Protein AF-A0A960NI40-F1 (afdb_monomer)

Nearest PDB structures (foldseek):
  6qu3-assembly1_A  TM=9.256E-01  e=3.543E-27  Trypanosoma brucei brucei
  2hig-assembly1_A-2  TM=9.412E-01  e=2.407E-26  Trypanosoma brucei
  3f5m-assembly1_A  TM=9.603E-01  e=1.853E-24  Trypanosoma brucei
  3f5m-assembly1_B  TM=9.602E-01  e=3.741E-24  Trypanosoma brucei
  3f5m-assembly1_D  TM=9.602E-01  e=1.108E-23  Trypanosoma brucei

Solvent-accessible surface area (backbone atoms only — not comparable to full-atom values): 12740 Å² total; per-residue (Å²): 129,97,76,61,48,65,43,77,68,85,40,58,37,48,31,52,33,83,35,78,60,35,54,45,26,67,34,36,27,59,54,42,46,60,60,50,53,52,25,41,56,58,6,65,74,34,76,38,7,29,8,38,35,37,36,61,10,72,75,17,23,50,36,38,49,52,28,42,69,74,33,89,68,37,38,38,79,42,24,42,75,54,74,68,39,72,67,46,52,49,53,53,51,56,54,40,46,74,78,39,49,43,45,20,36,39,32,9,48,27,18,66,60,90,78,39,71,83,57,61,66,46,101,85,73,46,75,38,74,37,64,42,59,63,51,48,55,56,48,53,51,52,56,34,47,77,72,71,43,75,64,44,77,48,78,44,75,52,58,65,62,36,74,67,50,77,66,38,72,70,31,44,54,48,46,51,53,49,50,52,53,39,51,52,40,36,76,72,66,40,57,61,26,25,51,34,34,43,93,95,35,85,43,82,40,46,45,75,64,40,66,70,52,68,40,63,69,52,84,86,33,73,69,42,48,51,38,38,68,64,32,66,46,76,86,32,112

Foldseek 3Di:
DPDAAEDQDDDLQQWWPPFPGHFLVVLLLVLLQVLQVVLLVQFQVDFLEEREEEGAAQPACNSQLSNLLVDLQAQEEFHLVAAFDPVLVLVQSVVCSVVDRGHYYYYYQNGPQVVADWDQADPVGHGDGHRVQVVCQVSSCVVCVVVVHHYHYDGDYCHCVSVVDDGDPVSVVVVVVQVVVRVVCVVVVHHQWYWHAHPNDTDTGHPCRRPVGIHYDDCPDPSVVSSCVSNVRDRRD

pLDDT: mean 95.27, std 5.31, range [59.19, 98.75]

Radius of gyration: 19.75 Å; Cα contacts (8 Å, |Δi|>4): 484; chains: 1; bounding box: 47×36×58 Å

Sequence (237 aa):
IELSVVGIPKTIDNDLHYTDRTFGFTTAVAMSKDPIECAHNEAKGVFNGVGLVKLMGRHSGFVAAYAALASSDVNLVLVPEVPFTLDKLMDFLEDRFRRKTHAVIVVAEGAGQDLVPVEGWDKSGNKRLGDIGVFLRDTIKVRLQERGTQTSIKYIDPSYIIRSAPANAVDSTFCFMLAQNAVHAAMAGRTGMVISLLNSRYVHVPIAKATEARKLIDPHSALWESVLDNTGQPELT

Mean predicted aligned error: 3.79 Å

Structure (mmCIF, N/CA/C/O backbone):
data_AF-A0A960NI40-F1
#
_entry.id   AF-A0A960NI40-F1
#
loop_
_atom_site.group_PDB
_atom_site.id
_atom_site.type_symbol
_atom_site.label_atom_id
_atom_site.label_alt_id
_atom_site.label_comp_id
_atom_site.label_asym_id
_atom_site.label_entity_id
_atom_site.label_seq_id
_atom_site.pdbx_PDB_ins_code
_atom_site.Cartn_x
_atom_site.Cartn_y
_atom_site.Cartn_z
_atom_site.occupancy
_atom_site.B_iso_or_equiv
_atom_site.auth_seq_id
_atom_site.auth_comp_id
_atom_site.auth_asym_id
_atom_site.auth_atom_id
_atom_site.pdbx_PDB_model_num
ATOM 1 N N . ILE A 1 1 ? 24.154 3.366 -32.037 1.00 59.19 1 ILE A N 1
ATOM 2 C CA . ILE A 1 1 ? 23.752 4.095 -30.811 1.00 59.19 1 ILE A CA 1
ATOM 3 C C . ILE A 1 1 ? 24.979 4.121 -29.917 1.00 59.19 1 ILE A C 1
ATOM 5 O O . ILE A 1 1 ? 25.456 3.046 -29.585 1.00 59.19 1 ILE A O 1
ATOM 9 N N . GLU A 1 2 ? 25.522 5.298 -29.606 1.00 85.81 2 GLU A N 1
ATOM 10 C CA . GLU A 1 2 ? 26.730 5.427 -28.764 1.00 85.81 2 GLU A CA 1
ATOM 11 C C . GLU A 1 2 ? 26.406 5.581 -27.265 1.00 85.81 2 GLU A C 1
ATOM 13 O O . GLU A 1 2 ? 27.282 5.415 -26.427 1.00 85.81 2 GLU A O 1
ATOM 18 N N . LEU A 1 3 ? 25.136 5.832 -26.914 1.00 93.12 3 LEU A N 1
ATOM 19 C CA . LEU A 1 3 ? 24.650 5.924 -25.536 1.00 93.12 3 LEU A CA 1
ATOM 20 C C . LEU A 1 3 ? 23.298 5.212 -25.392 1.00 93.12 3 LEU A C 1
ATOM 22 O O . LEU A 1 3 ? 22.326 5.568 -26.060 1.00 93.12 3 LEU A O 1
ATOM 26 N N . SER A 1 4 ? 23.229 4.222 -24.502 1.00 95.56 4 SER A N 1
ATOM 27 C CA . SER A 1 4 ? 21.988 3.546 -24.109 1.00 95.56 4 SER A CA 1
ATOM 28 C C . SER A 1 4 ? 21.515 4.053 -22.747 1.00 95.56 4 SER A C 1
ATOM 30 O O . SER A 1 4 ? 22.304 4.165 -21.810 1.00 95.56 4 SER A O 1
ATOM 32 N N . VAL A 1 5 ? 20.217 4.340 -22.637 1.00 97.38 5 VAL A N 1
ATOM 33 C CA . VAL A 1 5 ? 19.539 4.685 -21.385 1.00 97.38 5 VAL A CA 1
ATOM 34 C C . VAL A 1 5 ? 18.446 3.649 -21.135 1.00 97.38 5 VAL A C 1
ATOM 36 O O . VAL A 1 5 ? 17.418 3.643 -21.816 1.00 97.38 5 VAL A O 1
ATOM 39 N N . VAL A 1 6 ? 18.669 2.768 -20.158 1.00 98.19 6 VAL A N 1
ATOM 40 C CA . VAL A 1 6 ? 17.706 1.748 -19.712 1.00 98.19 6 VAL A CA 1
ATOM 41 C C . VAL A 1 6 ? 17.407 1.968 -18.233 1.00 98.19 6 VAL A C 1
ATOM 43 O O . VAL A 1 6 ? 18.319 2.029 -17.412 1.00 98.19 6 VAL A O 1
ATOM 46 N N . GLY A 1 7 ? 16.128 2.112 -17.893 1.00 97.44 7 GLY A N 1
ATOM 47 C CA . GLY A 1 7 ? 15.673 2.353 -16.527 1.00 97.44 7 GLY A CA 1
ATOM 48 C C . GLY A 1 7 ? 15.296 1.073 -15.781 1.00 97.44 7 GLY A C 1
ATOM 49 O O . GLY A 1 7 ? 14.727 0.140 -16.347 1.00 97.44 7 GLY A O 1
ATOM 50 N N . ILE A 1 8 ? 15.551 1.063 -14.475 1.00 97.62 8 ILE A N 1
ATOM 51 C CA . ILE A 1 8 ? 15.006 0.073 -13.541 1.00 97.62 8 ILE A CA 1
ATOM 52 C C . ILE A 1 8 ? 14.014 0.820 -12.638 1.00 97.62 8 ILE A C 1
ATOM 54 O O . ILE A 1 8 ? 14.429 1.709 -11.889 1.00 97.62 8 ILE A O 1
ATOM 58 N N . PRO A 1 9 ? 12.703 0.541 -12.731 1.00 94.81 9 PRO A N 1
ATOM 59 C CA . PRO A 1 9 ? 11.697 1.377 -12.093 1.00 94.81 9 PRO A CA 1
ATOM 60 C C . PRO A 1 9 ? 11.626 1.106 -10.587 1.00 94.81 9 PRO A C 1
ATOM 62 O O . PRO A 1 9 ? 11.327 -0.006 -10.154 1.00 94.81 9 PRO A O 1
ATOM 65 N N . LYS A 1 10 ? 11.869 2.144 -9.778 1.00 95.50 10 LYS A N 1
ATOM 66 C CA . LYS A 1 10 ? 11.845 2.067 -8.311 1.00 95.50 10 LYS A CA 1
ATOM 67 C C . LYS A 1 10 ? 10.582 2.702 -7.730 1.00 95.50 10 LYS A C 1
ATOM 69 O O . LYS A 1 10 ? 10.540 3.916 -7.515 1.00 95.50 10 LYS A O 1
ATOM 74 N N . THR A 1 11 ? 9.633 1.881 -7.306 1.00 94.81 11 THR A N 1
ATOM 75 C CA . THR A 1 11 ? 8.509 2.293 -6.451 1.00 94.81 11 THR A CA 1
ATOM 76 C C . THR A 1 11 ? 8.172 1.170 -5.475 1.00 94.81 11 THR A C 1
ATOM 78 O O . THR A 1 11 ? 8.117 0.010 -5.875 1.00 94.81 11 THR A O 1
ATOM 81 N N . ILE A 1 12 ? 8.010 1.510 -4.194 1.00 95.44 12 ILE A N 1
ATOM 82 C CA . ILE A 1 12 ? 7.639 0.548 -3.146 1.00 95.44 12 ILE A CA 1
ATOM 83 C C . ILE A 1 12 ? 6.128 0.289 -3.139 1.00 95.44 12 ILE A C 1
ATOM 85 O O . ILE A 1 12 ? 5.700 -0.782 -2.728 1.00 95.44 12 ILE A O 1
ATOM 89 N N . ASP A 1 13 ? 5.348 1.236 -3.668 1.00 96.25 13 ASP A N 1
ATOM 90 C CA . ASP A 1 13 ? 3.883 1.218 -3.674 1.00 96.25 13 ASP A CA 1
ATOM 91 C C . ASP A 1 13 ? 3.315 0.246 -4.719 1.00 96.25 13 ASP A C 1
ATOM 93 O O . ASP A 1 13 ? 2.115 0.018 -4.753 1.00 96.25 13 ASP A O 1
ATOM 97 N N . ASN A 1 14 ? 4.163 -0.335 -5.579 1.00 96.44 14 ASN A N 1
ATOM 98 C CA . ASN A 1 14 ? 3.750 -1.158 -6.718 1.00 96.44 14 ASN A CA 1
ATOM 99 C C . ASN A 1 14 ? 2.749 -0.441 -7.637 1.00 96.44 14 ASN A C 1
ATOM 101 O O . ASN A 1 14 ? 1.828 -1.059 -8.149 1.00 96.44 14 ASN A O 1
ATOM 105 N N . ASP A 1 15 ? 2.948 0.855 -7.876 1.00 95.31 15 ASP A N 1
ATOM 106 C CA . ASP A 1 15 ? 2.015 1.734 -8.595 1.00 95.31 15 ASP A CA 1
ATOM 107 C C . ASP A 1 15 ? 2.459 2.077 -10.030 1.00 95.31 15 ASP A C 1
ATOM 109 O O . ASP A 1 15 ? 1.877 2.939 -10.690 1.00 95.31 15 ASP A O 1
ATOM 113 N N . LEU A 1 16 ? 3.496 1.408 -10.542 1.00 95.00 16 LEU A N 1
ATOM 114 C CA . LEU A 1 16 ? 3.940 1.585 -11.924 1.00 95.00 16 LEU A CA 1
ATOM 115 C C . LEU A 1 16 ? 2.964 0.899 -12.891 1.00 95.00 16 LEU A C 1
ATOM 117 O O . LEU A 1 16 ? 2.518 -0.225 -12.657 1.00 95.00 16 LEU A O 1
ATOM 121 N N . HIS A 1 17 ? 2.661 1.557 -14.007 1.00 91.25 17 HIS A N 1
ATOM 122 C CA . HIS A 1 17 ? 1.861 0.962 -15.071 1.00 91.25 17 HIS A CA 1
ATOM 123 C C . HIS A 1 17 ? 2.658 -0.090 -15.865 1.00 91.25 17 HIS A C 1
ATOM 125 O O . HIS A 1 17 ? 3.889 -0.072 -15.888 1.00 91.25 17 HIS A O 1
ATOM 131 N N . TYR A 1 18 ? 1.955 -1.006 -16.538 1.00 93.62 18 TYR A N 1
ATOM 132 C CA . TYR A 1 18 ? 2.544 -2.105 -17.322 1.00 93.62 18 TYR A CA 1
ATOM 133 C C . TYR A 1 18 ? 3.459 -3.063 -16.538 1.00 93.62 18 TYR A C 1
ATOM 135 O O . TYR A 1 18 ? 4.263 -3.751 -17.157 1.00 93.62 18 TYR A O 1
ATOM 143 N N . THR A 1 19 ? 3.321 -3.141 -15.210 1.00 94.31 19 THR A N 1
ATOM 144 C CA . THR A 1 19 ? 4.057 -4.089 -14.362 1.00 94.31 19 THR A CA 1
ATOM 145 C C . THR A 1 19 ? 3.117 -4.776 -13.375 1.00 94.31 19 THR A C 1
ATOM 147 O O . THR A 1 19 ? 2.297 -4.126 -12.722 1.00 94.31 19 THR A O 1
ATOM 150 N N . ASP A 1 20 ? 3.284 -6.079 -13.191 1.00 93.69 20 ASP A N 1
ATOM 151 C CA . ASP A 1 20 ? 2.597 -6.850 -12.151 1.00 93.69 20 ASP A CA 1
ATOM 152 C C . ASP A 1 20 ? 3.162 -6.479 -10.774 1.00 93.69 20 ASP A C 1
ATOM 154 O O . ASP A 1 20 ? 2.431 -6.295 -9.796 1.00 93.69 20 ASP A O 1
ATOM 158 N N . ARG A 1 21 ? 4.491 -6.319 -10.717 1.00 95.12 21 ARG A N 1
ATOM 159 C CA . ARG A 1 21 ? 5.251 -6.105 -9.485 1.00 95.12 21 ARG A CA 1
ATOM 160 C C . ARG A 1 21 ? 6.448 -5.182 -9.695 1.00 95.12 21 ARG A C 1
ATOM 162 O O . ARG A 1 21 ? 7.105 -5.246 -10.736 1.00 95.12 21 ARG A O 1
ATOM 169 N N . THR A 1 22 ? 6.768 -4.380 -8.685 1.00 96.69 22 THR A N 1
ATOM 170 C CA . THR A 1 22 ? 8.015 -3.607 -8.576 1.00 96.69 22 THR A CA 1
ATOM 171 C C . THR A 1 22 ? 8.868 -4.111 -7.420 1.00 96.69 22 THR A C 1
ATOM 173 O O . THR A 1 22 ? 8.370 -4.748 -6.491 1.00 96.69 22 THR A O 1
ATOM 176 N N . PHE A 1 23 ? 10.181 -3.889 -7.501 1.00 96.56 23 PHE A N 1
ATOM 177 C CA . PHE A 1 23 ? 11.094 -4.413 -6.492 1.00 96.56 23 PHE A CA 1
ATOM 178 C C . PHE A 1 23 ? 10.942 -3.674 -5.161 1.00 96.56 23 PHE A C 1
ATOM 180 O O . PHE A 1 23 ? 10.717 -2.463 -5.123 1.00 96.56 23 PHE A O 1
ATOM 187 N N . GLY A 1 24 ? 11.077 -4.422 -4.069 1.00 97.19 24 GLY A N 1
ATOM 188 C CA . GLY A 1 24 ? 10.916 -3.931 -2.702 1.00 97.19 24 GLY A CA 1
ATOM 189 C C . GLY A 1 24 ? 9.473 -3.982 -2.197 1.00 97.19 24 GLY A C 1
ATOM 190 O O . GLY A 1 24 ? 9.266 -3.902 -0.990 1.00 97.19 24 GLY A O 1
ATOM 191 N N . PHE A 1 25 ? 8.480 -4.166 -3.075 1.00 97.81 25 PHE A N 1
ATOM 192 C CA . PHE A 1 25 ? 7.072 -4.268 -2.683 1.00 97.81 25 PHE A CA 1
ATOM 193 C C . PHE A 1 25 ? 6.810 -5.463 -1.755 1.00 97.81 25 PHE A C 1
ATOM 195 O O . PHE A 1 25 ? 6.152 -5.320 -0.729 1.00 97.81 25 PHE A O 1
ATOM 202 N N . THR A 1 26 ? 7.347 -6.648 -2.071 1.00 97.19 26 THR A N 1
ATOM 203 C CA . THR A 1 26 ? 7.077 -7.847 -1.250 1.00 97.19 26 THR A CA 1
ATOM 204 C C . THR A 1 26 ? 7.768 -7.775 0.103 1.00 97.19 26 THR A C 1
ATOM 206 O O . THR A 1 26 ? 7.222 -8.225 1.106 1.00 97.19 26 THR A O 1
ATOM 209 N N . THR A 1 27 ? 8.953 -7.168 0.140 1.00 98.25 27 THR A N 1
ATOM 210 C CA . THR A 1 27 ? 9.671 -6.844 1.368 1.00 98.25 27 THR A CA 1
ATOM 211 C C . THR A 1 27 ? 8.858 -5.841 2.171 1.00 98.25 27 THR A C 1
ATOM 213 O O . THR A 1 27 ? 8.693 -6.039 3.366 1.00 98.25 27 THR A O 1
ATOM 216 N N . ALA A 1 28 ? 8.262 -4.831 1.533 1.00 98.12 28 ALA A N 1
ATOM 217 C CA . ALA A 1 28 ? 7.432 -3.854 2.226 1.00 98.12 28 ALA A CA 1
ATOM 218 C C . ALA A 1 28 ? 6.212 -4.484 2.907 1.00 98.12 28 ALA A C 1
ATOM 220 O O . ALA A 1 28 ? 5.952 -4.216 4.079 1.00 98.12 28 ALA A O 1
ATOM 221 N N . VAL A 1 29 ? 5.507 -5.367 2.194 1.00 97.88 29 VAL A N 1
ATOM 222 C CA . VAL A 1 29 ? 4.382 -6.137 2.744 1.00 97.88 29 VAL A CA 1
ATOM 223 C C . VAL A 1 29 ? 4.849 -7.019 3.905 1.00 97.88 29 VAL A C 1
ATOM 225 O O . VAL A 1 29 ? 4.245 -6.986 4.973 1.00 97.88 29 VAL A O 1
ATOM 228 N N . ALA A 1 30 ? 5.959 -7.748 3.744 1.00 97.56 30 ALA A N 1
ATOM 229 C CA . ALA A 1 30 ? 6.503 -8.601 4.802 1.00 97.56 30 ALA A CA 1
ATOM 230 C C . ALA A 1 30 ? 6.893 -7.801 6.058 1.00 97.56 30 ALA A C 1
ATOM 232 O O . ALA A 1 30 ? 6.520 -8.173 7.166 1.00 97.56 30 ALA A O 1
ATOM 233 N N . MET A 1 31 ? 7.573 -6.667 5.882 1.00 97.81 31 MET A N 1
ATOM 234 C CA . MET A 1 31 ? 7.991 -5.784 6.976 1.00 97.81 31 MET A CA 1
ATOM 235 C C . MET A 1 31 ? 6.827 -5.030 7.632 1.00 97.81 31 MET A C 1
ATOM 237 O O . MET A 1 31 ? 7.009 -4.441 8.694 1.00 97.81 31 MET A O 1
ATOM 241 N N . SER A 1 32 ? 5.637 -5.036 7.024 1.00 97.88 32 SER A N 1
ATOM 242 C CA . SER A 1 32 ? 4.428 -4.449 7.615 1.00 97.88 32 SER A CA 1
ATOM 243 C C . SER A 1 32 ? 3.769 -5.369 8.645 1.00 97.88 32 SER A C 1
ATOM 245 O O . SER A 1 32 ? 2.981 -4.890 9.457 1.00 97.88 32 SER A O 1
ATOM 247 N N . LYS A 1 33 ? 4.107 -6.667 8.651 1.00 96.81 33 LYS A N 1
ATOM 248 C CA . LYS A 1 33 ? 3.511 -7.655 9.556 1.00 96.81 33 LYS A CA 1
ATOM 249 C C . LYS A 1 33 ? 3.787 -7.334 11.026 1.00 96.81 33 LYS A C 1
ATOM 251 O O . LYS A 1 33 ? 2.841 -7.191 11.794 1.00 96.81 33 LYS A O 1
ATOM 256 N N . ASP A 1 34 ? 5.053 -7.170 11.403 1.00 97.06 34 ASP A N 1
ATOM 257 C CA . ASP A 1 34 ? 5.426 -6.969 12.809 1.00 97.06 34 ASP A CA 1
ATOM 258 C C . ASP A 1 34 ? 4.842 -5.668 13.397 1.00 97.06 34 ASP A C 1
ATOM 260 O O . ASP A 1 34 ? 4.320 -5.711 14.510 1.00 97.06 34 ASP A O 1
ATOM 264 N N . PRO A 1 35 ? 4.832 -4.517 12.686 1.00 98.25 35 PRO A N 1
ATOM 265 C CA . PRO A 1 35 ? 4.118 -3.322 13.141 1.00 98.25 35 PRO A CA 1
ATOM 266 C C . PRO A 1 35 ? 2.616 -3.540 13.360 1.00 98.25 35 PRO A C 1
ATOM 268 O O . PRO A 1 35 ? 2.071 -3.028 14.337 1.00 98.25 35 PRO A O 1
ATOM 271 N N . ILE A 1 36 ? 1.949 -4.295 12.479 1.00 98.56 36 ILE A N 1
ATOM 272 C CA . ILE A 1 36 ? 0.520 -4.620 12.617 1.00 98.56 36 ILE A CA 1
ATOM 273 C C . ILE A 1 36 ? 0.286 -5.510 13.839 1.00 98.56 36 ILE A C 1
ATOM 275 O O . ILE A 1 36 ? -0.602 -5.222 14.639 1.00 98.56 36 ILE A O 1
ATOM 279 N N . GLU A 1 37 ? 1.107 -6.540 14.032 1.00 98.12 37 GLU A N 1
ATOM 280 C CA . GLU A 1 37 ? 1.015 -7.435 15.189 1.00 98.12 37 GLU A CA 1
ATOM 281 C C . GLU A 1 37 ? 1.297 -6.690 16.507 1.00 98.12 37 GLU A C 1
ATOM 283 O O . GLU A 1 37 ? 0.558 -6.836 17.485 1.00 98.12 37 GLU A O 1
ATOM 288 N N . CYS A 1 38 ? 2.304 -5.810 16.528 1.00 97.88 38 CYS A N 1
ATOM 289 C CA . CYS A 1 38 ? 2.561 -4.917 17.660 1.00 97.88 38 CYS A CA 1
ATOM 290 C C . CYS A 1 38 ? 1.340 -4.038 17.964 1.00 97.88 38 CYS A C 1
ATOM 292 O O . CYS A 1 38 ? 0.916 -3.949 19.117 1.00 97.88 38 CYS A O 1
ATOM 294 N N . ALA A 1 39 ? 0.747 -3.420 16.937 1.00 98.31 39 ALA A N 1
ATOM 295 C CA . ALA A 1 39 ? -0.443 -2.588 17.088 1.00 98.31 39 ALA A CA 1
ATOM 296 C C . ALA A 1 39 ? -1.647 -3.388 17.602 1.00 98.31 39 ALA A C 1
ATOM 298 O O . ALA A 1 39 ? -2.385 -2.890 18.450 1.00 98.31 39 ALA A O 1
ATOM 299 N N . HIS A 1 40 ? -1.827 -4.625 17.133 1.00 98.25 40 HIS A N 1
ATOM 300 C CA . HIS A 1 40 ? -2.863 -5.531 17.617 1.00 98.25 40 HIS A CA 1
ATOM 301 C C . HIS A 1 40 ? -2.702 -5.833 19.109 1.00 98.25 40 HIS A C 1
ATOM 303 O O . HIS A 1 40 ? -3.650 -5.667 19.880 1.00 98.25 40 HIS A O 1
ATOM 309 N N . ASN A 1 41 ? -1.499 -6.230 19.528 1.00 97.81 41 ASN A N 1
ATOM 310 C CA . ASN A 1 41 ? -1.208 -6.574 20.919 1.00 97.81 41 ASN A CA 1
ATOM 311 C C . ASN A 1 41 ? -1.412 -5.377 21.858 1.00 97.81 41 ASN A C 1
ATOM 313 O O . ASN A 1 41 ? -2.048 -5.511 22.905 1.00 97.81 41 ASN A O 1
ATOM 317 N N . GLU A 1 42 ? -0.949 -4.197 21.449 1.00 98.06 42 GLU A N 1
ATOM 318 C CA . GLU A 1 42 ? -1.166 -2.945 22.173 1.00 98.06 42 GLU A CA 1
ATOM 319 C C . GLU A 1 42 ? -2.654 -2.572 22.272 1.00 98.06 42 GLU A C 1
ATOM 321 O O . GLU A 1 42 ? -3.140 -2.216 23.348 1.00 98.06 42 GLU A O 1
ATOM 326 N N . ALA A 1 43 ? -3.401 -2.685 21.170 1.00 97.94 43 ALA A N 1
ATOM 327 C CA . ALA A 1 43 ? -4.831 -2.388 21.142 1.00 97.94 43 ALA A CA 1
ATOM 328 C C . ALA A 1 43 ? -5.620 -3.341 22.048 1.00 97.94 43 ALA A C 1
ATOM 330 O O . ALA A 1 43 ? -6.504 -2.918 22.787 1.00 97.94 43 ALA A O 1
ATOM 331 N N . LYS A 1 44 ? -5.276 -4.631 22.028 1.00 97.12 44 LYS A N 1
ATOM 332 C CA . LYS A 1 44 ? -5.916 -5.670 22.841 1.00 97.12 44 LYS A CA 1
ATOM 333 C C . LYS A 1 44 ? -5.641 -5.510 24.339 1.00 97.12 44 LYS A C 1
ATOM 335 O O . LYS A 1 44 ? -6.464 -5.937 25.149 1.00 97.12 44 LYS A O 1
ATOM 340 N N . GLY A 1 45 ? -4.513 -4.903 24.709 1.00 95.94 45 GLY A N 1
ATOM 341 C CA . GLY A 1 45 ? -4.115 -4.675 26.100 1.00 95.94 45 GLY A CA 1
ATOM 342 C C . GLY A 1 45 ? -4.925 -3.603 26.839 1.00 95.94 45 GLY A C 1
ATOM 343 O O . GLY A 1 45 ? -4.794 -3.485 28.057 1.00 95.94 45 GLY A O 1
ATOM 344 N N . VAL A 1 46 ? -5.763 -2.825 26.142 1.00 95.19 46 VAL A N 1
ATOM 345 C CA . VAL A 1 46 ? -6.545 -1.723 26.725 1.00 95.19 46 VAL A CA 1
ATOM 346 C C . VAL A 1 46 ? -8.003 -1.800 26.263 1.00 95.19 46 VAL A C 1
ATOM 348 O O . VAL A 1 46 ? -8.288 -2.126 25.115 1.00 95.19 46 VAL A O 1
ATOM 351 N N . PHE A 1 47 ? -8.952 -1.490 27.152 1.00 95.56 47 PHE A N 1
ATOM 352 C CA . PHE A 1 47 ? -10.370 -1.425 26.788 1.00 95.56 47 PHE A CA 1
ATOM 353 C C . PHE A 1 47 ? -10.617 -0.315 25.755 1.00 95.56 47 PHE A C 1
ATOM 355 O O . PHE A 1 47 ? -10.145 0.810 25.929 1.00 95.56 47 PHE A O 1
ATOM 362 N N . ASN A 1 48 ? -11.345 -0.642 24.683 1.00 97.06 48 ASN A N 1
ATOM 363 C CA . ASN A 1 48 ? -11.545 0.208 23.505 1.00 97.06 48 ASN A CA 1
ATOM 364 C C . ASN A 1 48 ? -10.222 0.721 22.908 1.00 97.06 48 ASN A C 1
ATOM 366 O O . ASN A 1 48 ? -10.111 1.880 22.489 1.00 97.06 48 ASN A O 1
ATOM 370 N N . GLY A 1 49 ? -9.196 -0.134 22.911 1.00 97.94 49 GLY A N 1
ATOM 371 C CA . GLY A 1 49 ? -7.893 0.173 22.338 1.00 97.94 49 GLY A CA 1
ATOM 372 C C . GLY A 1 49 ? -7.921 0.184 20.809 1.00 97.94 49 GLY A C 1
ATOM 373 O O . GLY A 1 49 ? -8.550 -0.665 20.176 1.00 97.94 49 GLY A O 1
ATOM 374 N N . VAL A 1 50 ? -7.212 1.136 20.204 1.00 98.69 50 VAL A N 1
ATOM 375 C CA . VAL A 1 50 ? -7.016 1.227 18.753 1.00 98.69 50 VAL A CA 1
ATOM 376 C C . VAL A 1 50 ? -5.531 1.170 18.434 1.00 98.69 50 VAL A C 1
ATOM 378 O O . VAL A 1 50 ? -4.756 2.018 18.879 1.00 98.69 50 VAL A O 1
ATOM 381 N N . GLY A 1 51 ? -5.143 0.193 17.626 1.00 98.62 51 GLY A N 1
ATOM 382 C CA . GLY A 1 51 ? -3.834 0.135 16.992 1.00 98.62 51 GLY A CA 1
ATOM 383 C C . GLY A 1 51 ? -3.922 0.810 15.631 1.00 98.62 51 GLY A C 1
ATOM 384 O O . GLY A 1 51 ? -4.624 0.314 14.757 1.00 98.62 51 GLY A O 1
ATOM 385 N N . LEU A 1 52 ? -3.249 1.943 15.447 1.00 98.75 52 LEU A N 1
ATOM 386 C CA . LEU A 1 52 ? -3.231 2.682 14.185 1.00 98.75 52 LEU A CA 1
ATOM 387 C C . LEU A 1 52 ? -1.851 2.551 13.543 1.00 98.75 52 LEU A C 1
ATOM 389 O O . LEU A 1 52 ? -0.868 3.044 14.094 1.00 98.75 52 LEU A O 1
ATOM 393 N N . VAL A 1 53 ? -1.779 1.926 12.371 1.00 98.69 53 VAL A N 1
ATOM 394 C CA . VAL A 1 53 ? -0.526 1.704 11.640 1.00 98.69 53 VAL A CA 1
ATOM 395 C C . VAL A 1 53 ? -0.564 2.456 10.320 1.00 98.69 53 VAL A C 1
ATOM 397 O O . VAL A 1 53 ? -1.412 2.175 9.472 1.00 98.69 53 VAL A O 1
ATOM 400 N N . LYS A 1 54 ? 0.367 3.395 10.125 1.00 98.50 54 LYS A N 1
ATOM 401 C CA . LYS A 1 54 ? 0.545 4.059 8.827 1.00 98.50 54 LYS A CA 1
ATOM 402 C C . LYS A 1 54 ? 1.496 3.250 7.951 1.00 98.50 54 LYS A C 1
ATOM 404 O O . LYS A 1 54 ? 2.595 2.926 8.383 1.00 98.50 54 LYS A O 1
ATOM 409 N N . LEU A 1 55 ? 1.102 2.944 6.722 1.00 98.25 55 LEU A N 1
ATOM 410 C CA . LEU A 1 55 ? 1.931 2.242 5.743 1.00 98.25 55 LEU A CA 1
ATOM 411 C C . LEU A 1 55 ? 2.191 3.104 4.503 1.00 98.25 55 LEU A C 1
ATOM 413 O O . LEU A 1 55 ? 1.561 4.141 4.289 1.00 98.25 55 LEU A O 1
ATOM 417 N N . MET A 1 56 ? 3.144 2.649 3.687 1.00 95.94 56 MET A N 1
ATOM 418 C CA . MET A 1 56 ? 3.428 3.231 2.374 1.00 95.94 56 MET A CA 1
ATOM 419 C C . MET A 1 56 ? 2.179 3.203 1.485 1.00 95.94 56 MET A C 1
ATOM 421 O O . MET A 1 56 ? 1.328 2.321 1.622 1.00 95.94 56 MET A O 1
ATOM 425 N N . GLY A 1 57 ? 2.095 4.154 0.560 1.00 95.06 57 GLY A N 1
ATOM 426 C CA . GLY A 1 57 ? 0.982 4.260 -0.373 1.00 95.06 57 GLY A CA 1
ATOM 427 C C . GLY A 1 57 ? 0.595 5.707 -0.616 1.00 95.06 57 GLY A C 1
ATOM 428 O O . GLY A 1 57 ? -0.447 6.166 -0.147 1.00 95.06 57 GLY A O 1
ATOM 429 N N . ARG A 1 58 ? 1.451 6.446 -1.332 1.00 93.81 58 ARG A N 1
ATOM 430 C CA . ARG A 1 58 ? 1.247 7.885 -1.570 1.00 93.81 58 ARG A CA 1
ATOM 431 C C . ARG A 1 58 ? 0.042 8.158 -2.462 1.00 93.81 58 ARG A C 1
ATOM 433 O O . ARG A 1 58 ? -0.693 9.118 -2.255 1.00 93.81 58 ARG A O 1
ATOM 440 N N . HIS A 1 59 ? -0.099 7.338 -3.496 1.00 94.06 59 HIS A N 1
ATOM 441 C CA . HIS A 1 59 ? -1.147 7.462 -4.508 1.00 94.06 59 HIS A CA 1
ATOM 442 C C . HIS A 1 59 ? -1.935 6.173 -4.701 1.00 94.06 59 HIS A C 1
ATOM 444 O O . HIS A 1 59 ? -3.002 6.228 -5.297 1.00 94.06 59 HIS A O 1
ATOM 450 N N . SER A 1 60 ? -1.418 5.041 -4.215 1.00 96.75 60 SER A N 1
ATOM 451 C CA . SER A 1 60 ? -2.108 3.758 -4.281 1.00 96.75 60 SER A CA 1
ATOM 452 C C . SER A 1 60 ? -1.961 2.979 -2.982 1.00 96.75 60 SER A C 1
ATOM 454 O O . SER A 1 60 ? -0.961 3.120 -2.277 1.00 96.75 60 SER A O 1
ATOM 456 N N . GLY A 1 61 ? -2.953 2.155 -2.672 1.00 97.88 61 GLY A N 1
ATOM 457 C CA . GLY A 1 61 ? -3.048 1.419 -1.418 1.00 97.88 61 GLY A CA 1
ATOM 458 C C . GLY A 1 61 ? -2.464 0.010 -1.426 1.00 97.88 61 GLY A C 1
ATOM 459 O O . GLY A 1 61 ? -2.744 -0.734 -0.488 1.00 97.88 61 GLY A O 1
ATOM 460 N N . PHE A 1 62 ? -1.699 -0.416 -2.443 1.00 98.38 62 PHE A N 1
ATOM 461 C CA . PHE A 1 62 ? -1.324 -1.835 -2.587 1.00 98.38 62 PHE A CA 1
ATOM 462 C C . PHE A 1 62 ? -0.567 -2.392 -1.379 1.00 98.38 62 PHE A C 1
ATOM 464 O O . PHE A 1 62 ? -0.843 -3.514 -0.964 1.00 98.38 62 PHE A O 1
ATOM 471 N N . VAL A 1 63 ? 0.363 -1.635 -0.784 1.00 98.19 63 VAL A N 1
ATOM 472 C CA . VAL A 1 63 ? 1.086 -2.106 0.412 1.00 98.19 63 VAL A CA 1
ATOM 473 C C . VAL A 1 63 ? 0.114 -2.312 1.574 1.00 98.19 63 VAL A C 1
ATOM 475 O O . VAL A 1 63 ? 0.156 -3.362 2.207 1.00 98.19 63 VAL A O 1
ATOM 478 N N . ALA A 1 64 ? -0.799 -1.366 1.810 1.00 98.31 64 ALA A N 1
ATOM 479 C CA . ALA A 1 64 ? -1.811 -1.467 2.859 1.00 98.31 64 ALA A CA 1
ATOM 480 C C . ALA A 1 64 ? -2.786 -2.636 2.635 1.00 98.31 64 ALA A C 1
ATOM 482 O O . ALA A 1 64 ? -3.025 -3.415 3.556 1.00 98.31 64 ALA A O 1
ATOM 483 N N . ALA A 1 65 ? -3.285 -2.804 1.409 1.00 98.19 65 ALA A N 1
ATOM 484 C CA . ALA A 1 65 ? -4.184 -3.893 1.038 1.00 98.19 65 ALA A CA 1
ATOM 485 C C . ALA A 1 65 ? -3.524 -5.270 1.222 1.00 98.19 65 ALA A C 1
ATOM 487 O O . ALA A 1 65 ? -4.065 -6.134 1.908 1.00 98.19 65 ALA A O 1
ATOM 488 N N . TYR A 1 66 ? -2.321 -5.471 0.674 1.00 98.19 66 TYR A N 1
ATOM 489 C CA . TYR A 1 66 ? -1.617 -6.749 0.805 1.00 98.19 66 TYR A CA 1
ATOM 490 C C . TYR A 1 66 ? -1.135 -7.016 2.236 1.00 98.19 66 TYR A C 1
ATOM 492 O O . TYR A 1 66 ? -1.138 -8.169 2.658 1.00 98.19 66 TYR A O 1
ATOM 500 N N . ALA A 1 67 ? -0.748 -5.987 2.999 1.00 97.81 67 ALA A N 1
ATOM 501 C CA . ALA A 1 67 ? -0.398 -6.146 4.410 1.00 97.81 67 ALA A CA 1
ATOM 502 C C . ALA A 1 67 ? -1.607 -6.590 5.247 1.00 97.81 67 ALA A C 1
ATOM 504 O O . ALA A 1 67 ? -1.463 -7.456 6.106 1.00 97.81 67 ALA A O 1
ATOM 505 N N . ALA A 1 68 ? -2.796 -6.057 4.955 1.00 97.19 68 ALA A N 1
ATOM 506 C CA . ALA A 1 68 ? -4.031 -6.494 5.591 1.00 97.19 68 ALA A CA 1
ATOM 507 C C . ALA A 1 68 ? -4.417 -7.921 5.194 1.00 97.19 68 ALA A C 1
ATOM 509 O O . ALA A 1 68 ? -4.771 -8.707 6.056 1.00 97.19 68 ALA A O 1
ATOM 510 N N . LEU A 1 69 ? -4.275 -8.315 3.927 1.00 97.31 69 LEU A N 1
ATOM 511 C CA . LEU A 1 69 ? -4.503 -9.713 3.530 1.00 97.31 69 LEU A CA 1
ATOM 512 C C . LEU A 1 69 ? -3.491 -10.683 4.156 1.00 97.31 69 LEU A C 1
ATOM 514 O O . LEU A 1 69 ? -3.809 -11.841 4.409 1.00 97.31 69 LEU A O 1
ATOM 518 N N . ALA A 1 70 ? -2.267 -10.219 4.413 1.00 95.75 70 ALA A N 1
ATOM 519 C CA . ALA A 1 70 ? -1.232 -11.003 5.078 1.00 95.75 70 ALA A CA 1
ATOM 520 C C . ALA A 1 70 ? -1.399 -11.070 6.612 1.00 95.75 70 ALA A C 1
ATOM 522 O O . ALA A 1 70 ? -0.660 -11.816 7.261 1.00 95.75 70 ALA A O 1
ATOM 523 N N . SER A 1 71 ? -2.338 -10.315 7.196 1.00 92.56 71 SER A N 1
ATOM 524 C CA . SER A 1 71 ? -2.604 -10.272 8.637 1.00 92.56 71 SER A CA 1
ATOM 525 C C . SER A 1 71 ? -4.105 -10.310 8.936 1.00 92.56 71 SER A C 1
ATOM 527 O O . SER A 1 71 ? -4.846 -9.370 8.662 1.00 92.56 71 SER A O 1
ATOM 529 N N . SER A 1 72 ? -4.551 -11.360 9.622 1.00 89.38 72 SER A N 1
ATOM 530 C CA . SER A 1 72 ? -5.941 -11.494 10.080 1.00 89.38 72 SER A CA 1
ATOM 531 C C . SER A 1 72 ? -6.344 -10.504 11.184 1.00 89.38 72 SER A C 1
ATOM 533 O O . SER A 1 72 ? -7.488 -10.519 11.636 1.00 89.38 72 SER A O 1
ATOM 535 N N . ASP A 1 73 ? -5.415 -9.678 11.669 1.00 96.19 73 ASP A N 1
ATOM 536 C CA . ASP A 1 73 ? -5.646 -8.798 12.817 1.00 96.19 73 ASP A CA 1
ATOM 537 C C . ASP A 1 73 ? -6.208 -7.433 12.418 1.00 96.19 73 ASP A C 1
ATOM 539 O O . ASP A 1 73 ? -6.804 -6.743 13.252 1.00 96.19 73 ASP A O 1
ATOM 543 N N . VAL A 1 74 ? -6.055 -7.048 11.147 1.00 98.31 74 VAL A N 1
ATOM 544 C CA . VAL A 1 74 ? -6.520 -5.764 10.618 1.00 98.31 74 VAL A CA 1
ATOM 545 C C . VAL A 1 74 ? -8.043 -5.751 10.533 1.00 98.31 74 VAL A C 1
ATOM 547 O O . VAL A 1 74 ? -8.661 -6.652 9.977 1.00 98.31 74 VAL A O 1
ATOM 550 N N . ASN A 1 75 ? -8.671 -4.720 11.095 1.00 98.31 75 ASN A N 1
ATOM 551 C CA . ASN A 1 75 ? -10.133 -4.589 11.115 1.00 98.31 75 ASN A CA 1
ATOM 552 C C . ASN A 1 75 ? -10.631 -3.479 10.194 1.00 98.31 75 ASN A C 1
ATOM 554 O O . ASN A 1 75 ? -11.808 -3.459 9.855 1.00 98.31 75 ASN A O 1
ATOM 558 N N . LEU A 1 76 ? -9.750 -2.558 9.810 1.00 98.50 76 LEU A N 1
ATOM 559 C CA . LEU A 1 76 ? -10.058 -1.499 8.868 1.00 98.50 76 LEU A CA 1
ATOM 560 C C . LEU A 1 76 ? -8.818 -1.122 8.062 1.00 98.50 76 LEU A C 1
ATOM 562 O O . LEU A 1 76 ? -7.754 -0.889 8.637 1.00 98.50 76 LEU A O 1
ATOM 566 N N . VAL A 1 77 ? -8.977 -1.014 6.747 1.00 98.56 77 VAL A N 1
ATOM 567 C CA . VAL A 1 77 ? -7.950 -0.534 5.820 1.00 98.56 77 VAL A CA 1
ATOM 568 C C . VAL A 1 77 ? -8.442 0.735 5.137 1.00 98.56 77 VAL A C 1
ATOM 570 O O . VAL A 1 77 ? -9.533 0.755 4.566 1.00 98.56 77 VAL A O 1
ATOM 573 N N . LEU A 1 78 ? -7.620 1.782 5.179 1.00 98.56 78 LEU A N 1
ATOM 574 C CA . LEU A 1 78 ? -7.863 3.065 4.525 1.00 98.56 78 LEU A CA 1
ATOM 575 C C . LEU A 1 78 ? -6.815 3.277 3.426 1.00 98.56 78 LEU A C 1
ATOM 577 O O . LEU A 1 78 ? -5.613 3.301 3.707 1.00 98.56 78 LEU A O 1
ATOM 581 N N . VAL A 1 79 ? -7.269 3.433 2.182 1.00 98.44 79 VAL A N 1
ATOM 582 C CA . VAL A 1 79 ? -6.420 3.595 0.988 1.00 98.44 79 VAL A CA 1
ATOM 583 C C . VAL A 1 79 ? -6.789 4.868 0.216 1.00 98.44 79 VAL A C 1
ATOM 585 O O . VAL A 1 79 ? -7.925 5.323 0.336 1.00 98.44 79 VAL A O 1
ATOM 588 N N . PRO A 1 80 ? -5.871 5.462 -0.576 1.00 97.25 80 PRO A N 1
ATOM 589 C CA . PRO A 1 80 ? -6.163 6.661 -1.370 1.00 97.25 80 PRO A CA 1
ATOM 590 C C . PRO A 1 80 ? -7.327 6.493 -2.355 1.00 97.25 80 PRO A C 1
ATOM 592 O O . PRO A 1 80 ? -7.997 7.467 -2.684 1.00 97.25 80 PRO A O 1
ATOM 595 N N . GLU A 1 81 ? -7.551 5.274 -2.845 1.00 97.50 81 GLU A N 1
ATOM 596 C CA . GLU A 1 81 ? -8.559 4.964 -3.860 1.00 97.50 81 GLU A CA 1
ATOM 597 C C . GLU A 1 81 ? -9.994 4.913 -3.319 1.00 97.50 81 GLU A C 1
ATOM 599 O O . GLU A 1 81 ? -10.937 5.027 -4.100 1.00 97.50 81 GLU A O 1
ATOM 604 N N . VAL A 1 82 ? -10.172 4.753 -2.002 1.00 97.06 82 VAL A N 1
ATOM 605 C CA . VAL A 1 82 ? -11.489 4.601 -1.369 1.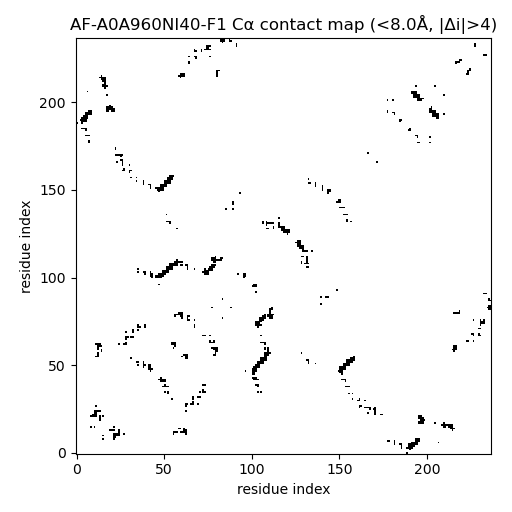00 97.06 82 VAL A CA 1
ATOM 606 C C . VAL A 1 82 ? -11.706 5.750 -0.381 1.00 97.06 82 VAL A C 1
ATOM 608 O O . VAL A 1 82 ? -11.086 5.760 0.688 1.00 97.06 82 VAL A O 1
ATOM 611 N N . PRO A 1 83 ? -12.559 6.737 -0.715 1.00 95.69 83 PRO A N 1
ATOM 612 C CA . PRO A 1 83 ? -12.838 7.853 0.178 1.00 95.69 83 PRO A CA 1
ATOM 613 C C . PRO A 1 83 ? -13.574 7.382 1.436 1.00 95.69 83 PRO A C 1
ATOM 615 O O . PRO A 1 83 ? -14.246 6.352 1.444 1.00 95.69 83 PRO A O 1
ATOM 618 N N . PHE A 1 84 ? -13.456 8.153 2.514 1.00 97.19 84 PHE A N 1
ATOM 619 C CA . PHE A 1 84 ? -14.148 7.875 3.767 1.00 97.19 84 PHE A CA 1
ATOM 620 C C . PHE A 1 84 ? -14.488 9.168 4.503 1.00 97.19 84 PHE A C 1
ATOM 622 O O . PHE A 1 84 ? -13.823 10.191 4.340 1.00 97.19 84 PHE A O 1
ATOM 629 N N . THR A 1 85 ? -15.501 9.108 5.362 1.00 97.25 85 THR A N 1
ATOM 630 C CA . THR A 1 85 ? -15.863 10.206 6.261 1.00 97.25 85 THR A CA 1
ATOM 631 C C . THR A 1 85 ? -15.471 9.884 7.701 1.00 97.25 85 THR A C 1
ATOM 633 O O . THR A 1 85 ? -15.475 8.730 8.137 1.00 97.25 85 THR A O 1
ATOM 636 N N . LEU A 1 86 ? -15.146 10.923 8.475 1.00 96.94 86 LEU A N 1
ATOM 637 C CA . LEU A 1 86 ? -14.814 10.764 9.893 1.00 96.94 86 LEU A CA 1
ATOM 638 C C . LEU A 1 86 ? -15.994 10.214 10.700 1.00 96.94 86 LEU A C 1
ATOM 640 O O . LEU A 1 86 ? -15.780 9.423 11.612 1.00 96.94 86 LEU A O 1
ATOM 644 N N . ASP A 1 87 ? -17.226 10.599 10.364 1.00 96.25 87 ASP A N 1
ATOM 645 C CA . ASP A 1 87 ? -18.403 10.148 11.105 1.00 96.25 87 ASP A CA 1
ATOM 646 C C . ASP A 1 87 ? -18.654 8.650 10.906 1.00 96.25 87 ASP A C 1
ATOM 648 O O . ASP A 1 87 ? -18.823 7.941 11.897 1.00 96.25 87 ASP A O 1
ATOM 652 N N . LYS A 1 88 ? -18.552 8.141 9.669 1.00 97.56 88 LYS A N 1
ATOM 653 C CA . LYS A 1 88 ? -18.644 6.697 9.389 1.00 97.56 88 LYS A CA 1
ATOM 654 C C . LYS A 1 88 ? -17.505 5.905 10.023 1.00 97.56 88 LYS A C 1
ATOM 656 O O . LYS A 1 88 ? -17.723 4.799 10.511 1.00 97.56 88 LYS A O 1
ATOM 661 N N . LEU A 1 89 ? -16.298 6.475 10.058 1.00 97.94 89 LEU A N 1
ATOM 662 C CA . LEU A 1 89 ? -15.165 5.879 10.765 1.00 97.94 89 LEU A CA 1
ATOM 663 C C . LEU A 1 89 ? -15.452 5.732 12.270 1.00 97.94 89 LEU A C 1
ATOM 665 O O . LEU A 1 89 ? -15.118 4.703 12.858 1.00 97.94 89 LEU A O 1
ATOM 669 N N . MET A 1 90 ? -16.078 6.736 12.895 1.00 97.88 90 MET A N 1
ATOM 670 C CA . MET A 1 90 ? -16.474 6.652 14.304 1.00 97.88 90 MET A CA 1
ATOM 671 C C . MET A 1 90 ? -17.576 5.609 14.504 1.00 97.88 90 MET A C 1
ATOM 673 O O . MET A 1 90 ? -17.467 4.799 15.421 1.00 97.88 90 MET A O 1
ATOM 677 N N . ASP A 1 91 ? -18.586 5.582 13.627 1.00 97.62 91 ASP A N 1
ATOM 678 C CA . ASP A 1 91 ? -19.680 4.603 13.684 1.00 97.62 91 ASP A CA 1
ATOM 679 C C . ASP A 1 91 ? -19.140 3.165 13.621 1.00 97.62 91 ASP A C 1
ATOM 681 O O . ASP A 1 91 ? -19.539 2.305 14.410 1.00 97.62 91 ASP A O 1
ATOM 685 N N . PHE A 1 92 ? -18.175 2.916 12.727 1.00 98.00 92 PHE A N 1
ATOM 686 C CA . PHE A 1 92 ? -17.476 1.637 12.633 1.00 98.00 92 PHE A CA 1
ATOM 687 C C . PHE A 1 92 ? -16.763 1.269 13.942 1.00 98.00 92 PHE A C 1
ATOM 689 O O . PHE A 1 92 ? -16.892 0.138 14.416 1.00 98.00 92 PHE A O 1
ATOM 696 N N . LEU A 1 93 ? -16.014 2.204 14.537 1.00 98.06 93 LEU A N 1
ATOM 697 C CA . LEU A 1 93 ? -15.284 1.951 15.781 1.00 98.06 93 LEU A CA 1
ATOM 698 C C . LEU A 1 93 ? -16.228 1.674 16.952 1.00 98.06 93 LEU A C 1
ATOM 700 O O . LEU A 1 93 ? -15.991 0.735 17.708 1.00 98.06 93 LEU A O 1
ATOM 704 N N . GLU A 1 94 ? -17.313 2.432 17.086 1.00 97.00 94 GLU A N 1
ATOM 705 C CA . GLU A 1 94 ? -18.306 2.226 18.144 1.00 97.00 94 GLU A CA 1
ATOM 706 C C . GLU A 1 94 ? -19.017 0.875 18.000 1.00 97.00 94 GLU A C 1
ATOM 708 O O . GLU A 1 94 ? -19.177 0.153 18.987 1.00 97.00 94 GLU A O 1
ATOM 713 N N . ASP A 1 95 ? -19.388 0.482 16.779 1.00 96.88 95 ASP A N 1
ATOM 714 C CA . ASP A 1 95 ? -19.959 -0.841 16.520 1.00 96.88 95 ASP A CA 1
ATOM 715 C C . ASP A 1 95 ? -18.953 -1.970 16.803 1.00 96.88 95 ASP A C 1
ATOM 717 O O . ASP A 1 95 ? -19.282 -2.975 17.446 1.00 96.88 95 ASP A O 1
ATOM 721 N N . ARG A 1 96 ? -17.690 -1.787 16.403 1.00 96.88 96 ARG A N 1
ATOM 722 C CA . ARG A 1 96 ? -16.611 -2.721 16.736 1.00 96.88 96 ARG A CA 1
ATOM 723 C C . ARG A 1 96 ? -16.449 -2.849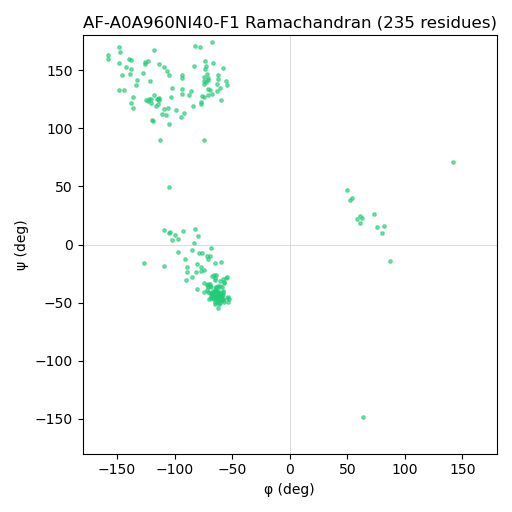 18.248 1.00 96.88 96 ARG A C 1
ATOM 725 O O . ARG A 1 96 ? -16.366 -3.983 18.714 1.00 96.88 96 ARG A O 1
ATOM 732 N N . PHE A 1 97 ? -16.459 -1.744 18.993 1.00 97.06 97 PHE A N 1
ATOM 733 C CA . PHE A 1 97 ? -16.324 -1.720 20.455 1.00 97.06 97 PHE A CA 1
ATOM 734 C C . PHE A 1 97 ? -17.492 -2.377 21.201 1.00 97.06 97 PHE A C 1
ATOM 736 O O . PHE A 1 97 ? -17.318 -2.914 22.295 1.00 97.06 97 PHE A O 1
ATOM 743 N N . ARG A 1 98 ? -18.687 -2.402 20.602 1.00 95.44 98 ARG A N 1
ATOM 744 C CA . ARG A 1 98 ? -19.827 -3.164 21.142 1.00 95.44 98 ARG A CA 1
ATOM 745 C C . ARG A 1 98 ? -19.641 -4.672 20.983 1.00 95.44 98 ARG A C 1
ATOM 747 O O . ARG A 1 98 ? -20.074 -5.436 21.841 1.00 95.44 98 ARG A O 1
ATOM 754 N N . ARG A 1 99 ? -19.012 -5.110 19.887 1.00 95.44 99 ARG A N 1
ATOM 755 C CA . ARG A 1 99 ? -18.821 -6.536 19.555 1.00 95.44 99 ARG A CA 1
ATOM 756 C C . ARG A 1 99 ? -17.516 -7.120 20.108 1.00 95.44 99 ARG A C 1
ATOM 758 O O . ARG A 1 99 ? -17.439 -8.324 20.363 1.00 95.44 99 ARG A O 1
ATOM 765 N N . LYS A 1 100 ? -16.475 -6.298 20.231 1.00 95.12 100 LYS A N 1
ATOM 766 C CA . LYS A 1 100 ? -15.092 -6.623 20.629 1.00 95.12 100 LYS A CA 1
ATOM 767 C C . LYS A 1 100 ? -14.504 -5.434 21.390 1.00 95.12 100 LYS A C 1
ATOM 769 O O . LYS A 1 100 ? -15.027 -4.349 21.296 1.00 95.12 100 LYS A O 1
ATOM 774 N N . THR A 1 101 ? -13.390 -5.586 22.097 1.00 93.38 101 THR A N 1
ATOM 775 C CA . THR A 1 101 ? -12.831 -4.499 22.933 1.00 93.38 101 THR A CA 1
ATOM 776 C C . THR A 1 101 ? -11.669 -3.729 22.300 1.00 93.38 101 THR A C 1
ATOM 778 O O . THR A 1 101 ? -11.026 -2.944 22.989 1.00 93.38 101 THR A O 1
ATOM 781 N N . HIS A 1 102 ? -11.358 -3.964 21.022 1.00 97.88 102 HIS A N 1
ATOM 782 C CA . HIS A 1 102 ? -10.250 -3.304 20.329 1.00 97.88 102 HIS A CA 1
ATOM 783 C C . HIS A 1 102 ? -10.431 -3.307 18.802 1.00 97.88 102 HIS A C 1
ATOM 785 O O . HIS A 1 102 ? -11.214 -4.099 18.253 1.00 97.88 102 HIS A O 1
ATOM 791 N N . ALA A 1 103 ? -9.671 -2.445 18.127 1.00 98.31 103 ALA A N 1
ATOM 792 C CA . ALA A 1 103 ? -9.600 -2.357 16.673 1.00 98.31 103 ALA A CA 1
ATOM 793 C C . ALA A 1 103 ? -8.158 -2.138 16.186 1.00 98.31 103 ALA A C 1
ATOM 795 O O . ALA A 1 103 ? -7.380 -1.441 16.834 1.00 98.31 103 ALA A O 1
ATOM 796 N N . VAL A 1 104 ? -7.819 -2.687 15.020 1.00 98.69 104 VAL A N 1
ATOM 797 C CA . VAL A 1 104 ? -6.584 -2.371 14.290 1.00 98.69 104 VAL A CA 1
ATOM 798 C C . VAL A 1 104 ? -6.943 -1.702 12.972 1.00 98.69 104 VAL A C 1
ATOM 800 O O . VAL A 1 104 ? -7.709 -2.253 12.178 1.00 98.69 104 VAL A O 1
ATOM 803 N N . ILE A 1 105 ? -6.382 -0.519 12.749 1.00 98.75 105 ILE A N 1
ATOM 804 C CA . ILE A 1 105 ? -6.558 0.284 11.544 1.00 98.75 105 ILE A CA 1
ATOM 805 C C . ILE A 1 105 ? -5.214 0.366 10.827 1.00 98.75 105 ILE A C 1
ATOM 807 O O . ILE A 1 105 ? -4.223 0.821 11.401 1.00 98.75 105 ILE A O 1
ATOM 811 N N . VAL A 1 106 ? -5.199 -0.022 9.558 1.00 98.75 106 VAL A N 1
ATOM 812 C CA . VAL A 1 106 ? -4.086 0.222 8.641 1.00 98.75 106 VAL A CA 1
ATOM 813 C C . VAL A 1 106 ? -4.470 1.373 7.721 1.00 98.75 106 VAL A C 1
ATOM 815 O O . VAL A 1 106 ? -5.516 1.341 7.079 1.00 98.75 106 VAL A O 1
ATOM 818 N N . VAL A 1 107 ? -3.625 2.396 7.639 1.00 98.62 107 VAL A N 1
ATOM 819 C CA . VAL A 1 107 ? -3.848 3.567 6.786 1.00 98.62 107 VAL A CA 1
ATOM 820 C C . VAL A 1 107 ? -2.657 3.776 5.860 1.00 98.62 107 VAL A C 1
ATOM 822 O O . VAL A 1 107 ? -1.520 3.883 6.311 1.00 98.62 107 VAL A O 1
ATOM 825 N N . ALA A 1 108 ? -2.895 3.831 4.555 1.00 98.31 108 ALA A N 1
ATOM 826 C CA . ALA A 1 108 ? -1.880 4.271 3.604 1.00 98.31 108 ALA A CA 1
ATOM 827 C C . ALA A 1 108 ? -1.649 5.784 3.750 1.00 98.31 108 ALA A C 1
ATOM 829 O O . ALA A 1 108 ? -2.601 6.541 3.936 1.00 98.31 108 ALA A O 1
ATOM 830 N N . GLU A 1 109 ? -0.401 6.246 3.638 1.00 96.06 109 GLU A N 1
ATOM 831 C CA . GLU A 1 109 ? -0.050 7.661 3.845 1.00 96.06 109 GLU A CA 1
ATOM 832 C C . GLU A 1 109 ? -0.842 8.644 2.960 1.00 96.06 109 GLU A C 1
ATOM 834 O O . GLU A 1 109 ? -1.086 9.777 3.370 1.00 96.06 109 GLU A O 1
ATOM 839 N N . GLY A 1 110 ? -1.273 8.216 1.770 1.00 95.69 110 GLY A N 1
ATOM 840 C CA . GLY A 1 110 ? -2.079 9.007 0.841 1.00 95.69 110 GLY A CA 1
ATOM 841 C C . GLY A 1 110 ? -3.590 8.986 1.082 1.00 95.69 110 GLY A C 1
ATOM 842 O O . GLY A 1 110 ? -4.308 9.689 0.373 1.00 95.69 110 GLY A O 1
ATOM 843 N N . ALA A 1 111 ? -4.095 8.197 2.030 1.00 97.00 111 ALA A N 1
ATOM 844 C CA . ALA A 1 111 ? -5.524 8.149 2.327 1.00 97.00 111 ALA A CA 1
ATOM 845 C C . ALA A 1 111 ? -5.986 9.434 3.037 1.00 97.00 111 ALA A C 1
ATOM 847 O O . ALA A 1 111 ? -5.234 10.024 3.812 1.00 97.00 111 ALA A O 1
ATOM 848 N N . GLY A 1 112 ? -7.225 9.870 2.782 1.00 94.75 112 GLY A N 1
ATOM 849 C CA . GLY A 1 112 ? -7.861 10.983 3.503 1.00 94.75 112 GLY A CA 1
ATOM 850 C C . GLY A 1 112 ? -7.144 12.333 3.385 1.00 94.75 112 GLY A C 1
ATOM 851 O O . GLY A 1 112 ? -7.260 13.171 4.275 1.00 94.75 112 GLY A O 1
ATOM 852 N N . GLN A 1 113 ? -6.363 12.559 2.326 1.00 94.06 113 GLN A N 1
ATOM 853 C CA . GLN A 1 113 ? -5.585 13.795 2.137 1.00 94.06 113 GLN A CA 1
ATOM 854 C C . GLN A 1 113 ? -6.451 15.035 1.849 1.00 94.06 113 GLN A C 1
ATOM 856 O O . GLN A 1 113 ? -5.946 16.155 1.844 1.00 94.06 113 GLN A O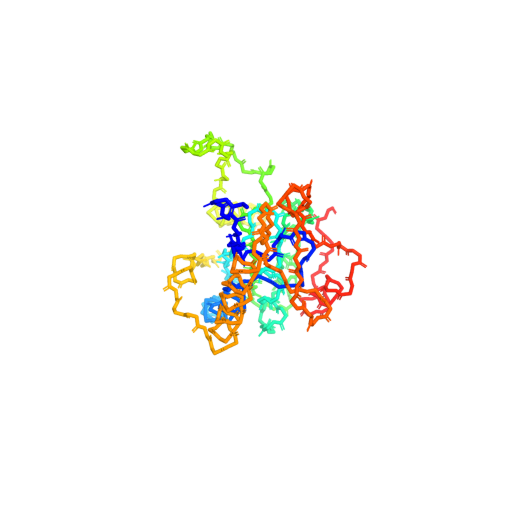 1
ATOM 861 N N . ASP A 1 114 ? -7.745 14.846 1.611 1.00 91.25 114 ASP A N 1
ATOM 862 C CA . ASP A 1 114 ? -8.791 15.870 1.593 1.00 91.25 114 ASP A CA 1
ATOM 863 C C . ASP A 1 114 ? -9.219 16.316 3.005 1.00 91.25 114 ASP A C 1
ATOM 865 O O . ASP A 1 114 ? -9.695 17.438 3.173 1.00 91.25 114 ASP A O 1
ATOM 869 N N . LEU A 1 115 ? -8.993 15.477 4.022 1.00 90.50 115 LEU A N 1
ATOM 870 C CA . LEU A 1 115 ? -9.291 15.761 5.430 1.00 90.50 115 LEU A CA 1
ATOM 871 C C . LEU A 1 115 ? -8.119 16.433 6.157 1.00 90.50 115 LEU A C 1
ATOM 873 O O . LEU A 1 115 ? -8.319 17.098 7.175 1.00 90.50 115 LEU A O 1
ATOM 877 N N . VAL A 1 116 ? -6.894 16.254 5.652 1.00 88.56 116 VAL A N 1
ATOM 878 C CA . VAL A 1 116 ? -5.674 16.780 6.275 1.00 88.56 116 VAL A CA 1
ATOM 879 C C . VAL A 1 116 ? -5.312 18.149 5.678 1.00 88.56 116 VAL A C 1
ATOM 881 O O . VAL A 1 116 ? -5.297 18.303 4.454 1.00 88.56 116 VAL A O 1
ATOM 884 N N . PRO A 1 117 ? -4.970 19.158 6.503 1.00 79.94 117 PRO A N 1
ATOM 885 C CA . PRO A 1 117 ? -4.475 20.440 6.007 1.00 79.94 117 PRO A CA 1
ATOM 886 C C . PRO A 1 117 ? -3.249 20.282 5.094 1.00 79.94 117 PRO A C 1
ATOM 888 O O . PRO A 1 117 ? -2.357 19.476 5.346 1.00 79.94 117 PRO A O 1
ATOM 891 N N . VAL A 1 118 ? -3.189 21.075 4.023 1.00 73.56 118 VAL A N 1
ATOM 892 C CA . VAL A 1 118 ? -2.131 20.980 3.004 1.00 73.56 118 VAL A CA 1
ATOM 893 C C . VAL A 1 118 ? -0.803 21.559 3.504 1.00 73.56 118 VAL A C 1
ATOM 895 O O . VAL A 1 118 ? -0.736 22.737 3.846 1.00 73.56 118 VAL A O 1
ATOM 898 N N . GLU A 1 119 ? 0.286 20.786 3.416 1.00 68.06 119 GLU A N 1
ATOM 899 C CA . GLU A 1 119 ? 1.631 21.199 3.860 1.00 68.06 119 GLU A CA 1
ATOM 900 C C . GLU A 1 119 ? 2.605 21.550 2.710 1.00 68.06 119 GLU A C 1
ATOM 902 O O . GLU A 1 119 ? 3.751 21.110 2.668 1.00 68.06 119 GLU A O 1
ATOM 907 N N . GLY A 1 120 ? 2.202 22.382 1.748 1.00 77.88 120 GLY A N 1
ATOM 908 C CA . GLY A 1 120 ? 3.131 22.921 0.737 1.00 77.88 120 GLY A CA 1
ATOM 909 C C . GLY A 1 120 ? 3.769 21.877 -0.204 1.00 77.88 1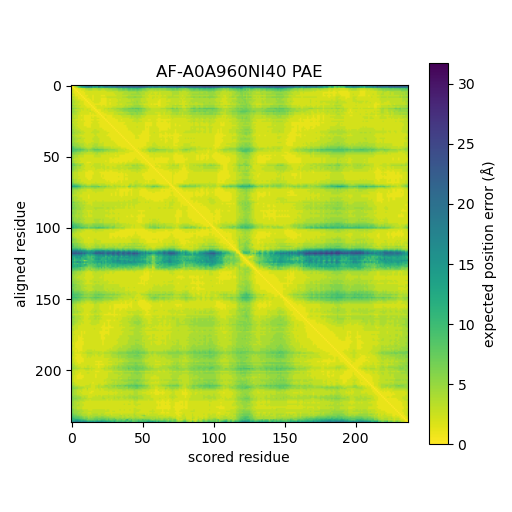20 GLY A C 1
ATOM 910 O O . GLY A 1 120 ? 3.143 20.880 -0.561 1.00 77.88 120 GLY A O 1
ATOM 911 N N . TRP A 1 121 ? 5.006 22.131 -0.663 1.00 80.81 121 TRP A N 1
ATOM 912 C CA . TRP A 1 121 ? 5.693 21.363 -1.722 1.00 80.81 121 TRP A CA 1
ATOM 913 C C . TRP A 1 121 ? 7.090 20.870 -1.292 1.00 80.81 121 TRP A C 1
ATOM 915 O O . TRP A 1 121 ? 7.780 21.494 -0.477 1.00 80.81 121 TRP A O 1
ATOM 925 N N . ASP A 1 122 ? 7.519 19.709 -1.788 1.00 80.75 122 ASP A N 1
ATOM 926 C CA . ASP A 1 122 ? 8.876 19.183 -1.593 1.00 80.75 122 ASP A CA 1
ATOM 927 C C . ASP A 1 122 ? 9.888 19.783 -2.594 1.00 80.75 122 ASP A C 1
ATOM 929 O O . ASP A 1 122 ? 9.526 20.490 -3.533 1.00 80.75 122 ASP A O 1
ATOM 933 N N . LYS A 1 123 ? 11.187 19.512 -2.391 1.00 79.50 123 LYS A N 1
ATOM 934 C CA . LYS A 1 123 ? 12.266 20.024 -3.265 1.00 79.50 123 LYS A CA 1
ATOM 935 C C . LYS A 1 123 ? 12.209 19.473 -4.698 1.00 79.50 123 LYS A C 1
ATOM 937 O O . LYS A 1 123 ? 12.888 20.001 -5.567 1.00 79.50 123 LYS A O 1
ATOM 942 N N . SER A 1 124 ? 11.453 18.398 -4.922 1.00 72.81 124 SER A N 1
ATOM 943 C CA . SER A 1 124 ? 11.262 17.751 -6.226 1.00 72.81 124 SER A CA 1
ATOM 944 C C . SER A 1 124 ? 9.974 18.210 -6.919 1.00 72.81 124 SER A C 1
ATOM 946 O O . SER A 1 124 ? 9.646 17.692 -7.981 1.00 72.81 124 SER A O 1
ATOM 948 N N . GLY A 1 125 ? 9.250 19.174 -6.336 1.00 76.94 125 GLY A N 1
ATOM 949 C CA . GLY A 1 125 ? 8.028 19.732 -6.906 1.00 76.94 125 GLY A CA 1
ATOM 950 C C . GLY A 1 125 ? 6.766 18.906 -6.653 1.00 76.94 125 GLY A C 1
ATOM 951 O O . GLY A 1 125 ? 5.762 19.157 -7.311 1.00 76.94 125 GLY A O 1
ATOM 952 N N . ASN A 1 126 ? 6.763 17.953 -5.712 1.00 78.50 126 ASN A N 1
ATOM 953 C CA . ASN A 1 126 ? 5.540 17.228 -5.344 1.00 78.50 126 ASN A CA 1
ATOM 954 C C . ASN A 1 126 ? 4.844 17.883 -4.142 1.00 78.50 126 ASN A C 1
ATOM 956 O O . ASN A 1 126 ? 5.506 18.315 -3.196 1.00 78.50 126 ASN A O 1
ATOM 960 N N . LYS A 1 127 ? 3.504 17.891 -4.132 1.00 80.81 127 LYS A N 1
ATOM 961 C CA . LYS A 1 127 ? 2.702 18.333 -2.977 1.00 80.81 127 LYS A CA 1
ATOM 962 C C . LYS A 1 127 ? 3.030 17.455 -1.769 1.00 80.81 127 LYS A C 1
ATOM 964 O O . LYS A 1 127 ? 2.926 16.229 -1.875 1.00 80.81 127 LYS A O 1
ATOM 969 N N . ARG A 1 128 ? 3.440 18.039 -0.641 1.00 83.69 128 ARG A N 1
ATOM 970 C CA . ARG A 1 128 ? 3.662 17.260 0.584 1.00 83.69 128 ARG A CA 1
ATOM 971 C C . ARG A 1 128 ? 2.316 16.786 1.105 1.00 83.69 128 ARG A C 1
ATOM 973 O O . ARG A 1 128 ? 1.357 17.556 1.151 1.00 83.69 128 ARG A O 1
ATOM 980 N N . LEU A 1 129 ? 2.265 15.506 1.442 1.00 84.81 129 LEU A N 1
ATOM 981 C CA . LEU A 1 129 ? 1.121 14.942 2.131 1.00 84.81 129 LEU A CA 1
ATOM 982 C C . LEU A 1 129 ? 1.157 15.405 3.583 1.00 84.81 129 LEU A C 1
ATOM 984 O O . LEU A 1 129 ? 2.237 15.461 4.174 1.00 84.81 129 LEU A O 1
ATOM 988 N N . GLY A 1 130 ? -0.008 15.722 4.136 1.00 88.50 130 GLY A N 1
ATOM 989 C CA . GLY A 1 130 ? -0.125 15.882 5.577 1.00 88.50 130 GLY A CA 1
ATOM 990 C C . GLY A 1 130 ? -0.052 14.512 6.255 1.00 88.50 130 GLY A C 1
ATOM 991 O O . GLY A 1 130 ? -0.380 13.488 5.643 1.00 88.50 130 GLY A O 1
ATOM 992 N N . ASP A 1 131 ? 0.389 14.467 7.512 1.00 91.81 131 ASP A N 1
ATOM 993 C CA . ASP A 1 131 ? 0.504 13.199 8.238 1.00 91.81 131 ASP A CA 1
ATOM 994 C C . ASP A 1 131 ? -0.877 12.682 8.670 1.00 91.81 131 ASP A C 1
ATOM 996 O O . ASP A 1 131 ? -1.368 12.979 9.763 1.00 91.81 131 ASP A O 1
ATOM 1000 N N . ILE A 1 132 ? -1.498 11.878 7.799 1.00 95.25 132 ILE A N 1
ATOM 1001 C CA . ILE A 1 132 ? -2.801 11.251 8.049 1.00 95.25 132 ILE A CA 1
ATOM 1002 C C . ILE A 1 132 ? -2.799 10.403 9.327 1.00 95.25 132 ILE A C 1
ATOM 1004 O O . ILE A 1 132 ? -3.808 10.349 10.025 1.00 95.25 132 ILE A O 1
ATOM 1008 N N . GLY A 1 133 ? -1.672 9.777 9.683 1.00 96.50 133 GLY A N 1
ATOM 1009 C CA . GLY A 1 133 ? -1.577 8.941 10.879 1.00 96.50 133 GLY A CA 1
ATOM 1010 C C . GLY A 1 133 ? -1.734 9.761 12.159 1.00 96.50 133 GLY A C 1
ATOM 1011 O O . GLY A 1 133 ? -2.540 9.424 13.027 1.00 96.50 133 GLY A O 1
ATOM 1012 N N . VAL A 1 134 ? -1.020 10.887 12.246 1.00 96.25 134 VAL A N 1
ATOM 1013 C CA . VAL A 1 134 ? -1.147 11.836 13.366 1.00 96.25 134 VAL A CA 1
ATOM 1014 C C . VAL A 1 134 ? -2.538 12.468 13.389 1.00 96.25 134 VAL A C 1
ATOM 1016 O O . VAL A 1 134 ? -3.176 12.495 14.442 1.00 96.25 134 VAL A O 1
ATOM 1019 N N . PHE A 1 135 ? -3.036 12.904 12.229 1.00 96.81 135 PHE A N 1
ATOM 1020 C CA . PHE A 1 135 ? -4.368 13.492 12.106 1.00 96.81 135 PHE A CA 1
ATOM 1021 C C . PHE A 1 135 ? -5.469 12.542 12.595 1.00 96.81 135 PHE A C 1
ATOM 1023 O O . PHE A 1 135 ? -6.299 12.939 13.415 1.00 96.81 135 PHE A O 1
ATOM 1030 N N . LEU A 1 136 ? -5.468 11.283 12.143 1.00 97.81 136 LEU A N 1
ATOM 1031 C CA . LEU A 1 136 ? -6.455 10.288 12.559 1.00 97.81 136 LEU A CA 1
ATOM 1032 C C . LEU A 1 136 ? -6.322 9.950 14.043 1.00 97.81 136 LEU A C 1
ATOM 1034 O O . LEU A 1 136 ? -7.338 9.891 14.728 1.00 97.81 136 LEU A O 1
ATOM 1038 N N . ARG A 1 137 ? -5.102 9.785 14.571 1.00 97.69 137 ARG A N 1
ATOM 1039 C CA . ARG A 1 137 ? -4.886 9.543 16.009 1.00 97.69 137 ARG A CA 1
ATOM 1040 C C . ARG A 1 137 ? -5.559 10.621 16.859 1.00 97.69 137 ARG A C 1
ATOM 1042 O O . ARG A 1 137 ? -6.272 10.300 17.808 1.00 97.69 137 ARG A O 1
ATOM 1049 N N . ASP A 1 138 ? -5.334 11.887 16.533 1.00 96.62 138 ASP A N 1
ATOM 1050 C CA . ASP A 1 138 ? -5.852 12.990 17.341 1.00 96.62 138 ASP A CA 1
ATOM 1051 C C . ASP A 1 138 ? -7.361 13.170 17.127 1.00 96.62 138 ASP A C 1
ATOM 1053 O O . ASP A 1 138 ? -8.116 13.311 18.090 1.00 96.62 138 ASP A O 1
ATOM 1057 N N . THR A 1 139 ? -7.820 13.052 15.880 1.00 96.81 139 THR A N 1
ATOM 1058 C CA . THR A 1 139 ? -9.232 13.227 15.519 1.00 96.81 139 THR A CA 1
ATOM 1059 C C . THR A 1 139 ? -10.117 12.113 16.069 1.00 96.81 139 THR A C 1
ATOM 1061 O O . THR A 1 139 ? -11.149 12.413 16.665 1.00 96.81 139 THR A O 1
ATOM 1064 N N . ILE A 1 140 ? -9.725 10.840 15.932 1.00 97.69 140 ILE A N 1
ATOM 1065 C CA . ILE A 1 140 ? -10.492 9.701 16.467 1.00 97.69 140 ILE A CA 1
ATOM 1066 C C . ILE A 1 140 ? -10.644 9.850 17.984 1.00 97.69 140 ILE A C 1
ATOM 1068 O O . ILE A 1 140 ? -11.737 9.673 18.519 1.00 97.69 140 ILE A O 1
ATOM 1072 N N . LYS A 1 141 ? -9.563 10.227 18.681 1.00 96.62 141 LYS A N 1
ATOM 1073 C CA . LYS A 1 141 ? -9.585 10.412 20.135 1.00 96.62 141 LYS A CA 1
ATOM 1074 C C . LYS A 1 141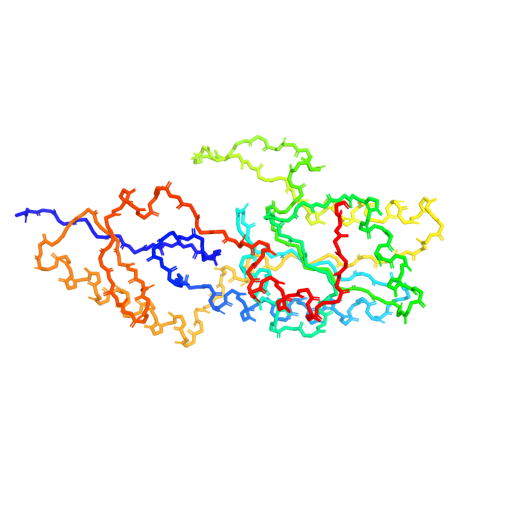 ? -10.575 11.501 20.553 1.00 96.62 141 LYS A C 1
ATOM 1076 O O . LYS A 1 141 ? -11.367 11.269 21.461 1.00 96.62 141 LYS A O 1
ATOM 1081 N N . VAL A 1 142 ? -10.537 12.662 19.895 1.00 97.00 142 VAL A N 1
ATOM 1082 C CA . VAL A 1 142 ? -11.442 13.785 20.191 1.00 97.00 142 VAL A CA 1
ATOM 1083 C C . VAL A 1 142 ? -12.892 13.419 19.868 1.00 97.00 142 VAL A C 1
ATOM 1085 O O . VAL A 1 142 ? -13.753 13.530 20.736 1.00 97.00 142 VAL A O 1
ATOM 1088 N N . ARG A 1 143 ? -13.163 12.914 18.660 1.00 97.25 143 ARG A N 1
ATOM 1089 C CA . ARG A 1 143 ? -14.528 12.625 18.195 1.00 97.25 143 ARG A CA 1
ATOM 1090 C C . ARG A 1 143 ? -15.206 11.516 19.001 1.00 97.25 143 ARG A C 1
ATOM 1092 O O . ARG A 1 143 ? -16.386 11.636 19.314 1.00 97.25 143 ARG A O 1
ATOM 1099 N N . LEU A 1 144 ? -14.488 10.454 19.375 1.00 96.50 144 LEU A N 1
ATOM 1100 C CA . LEU A 1 144 ? -15.056 9.415 20.241 1.00 96.50 144 LEU A CA 1
ATOM 1101 C C . LEU A 1 144 ? -15.302 9.929 21.660 1.00 96.50 144 LEU A C 1
ATOM 1103 O O . LEU A 1 144 ? -16.325 9.597 22.256 1.00 96.50 144 LEU A O 1
ATOM 1107 N N . GLN A 1 145 ? -14.422 10.788 22.184 1.00 95.88 145 GLN A N 1
ATOM 1108 C CA . GLN A 1 145 ? -14.631 11.410 23.489 1.00 95.88 145 GLN A CA 1
ATOM 1109 C C . GLN A 1 145 ? -15.882 12.305 23.502 1.00 95.88 145 GLN A C 1
ATOM 1111 O O . GLN A 1 145 ? -16.648 12.246 24.463 1.00 95.88 145 GLN A O 1
ATOM 1116 N N . GLU A 1 146 ? -16.130 13.076 22.440 1.00 96.69 146 GLU A N 1
ATOM 1117 C CA . GLU A 1 146 ? -17.358 13.872 22.262 1.00 96.69 146 GLU A CA 1
ATOM 1118 C C . GLU A 1 146 ? -18.625 13.001 22.233 1.00 96.69 146 GLU A C 1
ATOM 1120 O O . GLU A 1 146 ? -19.675 13.421 22.717 1.00 96.69 146 GLU A O 1
ATOM 1125 N N . ARG A 1 147 ? -18.518 11.765 21.728 1.00 96.38 147 ARG A N 1
ATOM 1126 C CA . ARG A 1 147 ? -19.596 10.762 21.729 1.00 96.38 147 ARG A CA 1
ATOM 1127 C C . ARG A 1 147 ? -19.716 9.978 23.045 1.00 96.38 147 ARG A C 1
ATOM 1129 O O . ARG A 1 147 ? -20.575 9.111 23.168 1.00 96.38 147 ARG A O 1
ATOM 1136 N N . GLY A 1 148 ? -18.881 10.272 24.045 1.00 95.31 148 GLY A N 1
ATOM 1137 C CA . GLY A 1 148 ? -18.872 9.576 25.337 1.00 95.31 148 GLY A CA 1
ATOM 1138 C C . GLY A 1 148 ? -18.146 8.225 25.328 1.00 95.31 148 GLY A C 1
ATOM 1139 O O . GLY A 1 148 ? -18.194 7.495 26.319 1.00 95.31 148 GLY A O 1
ATOM 1140 N N . THR A 1 149 ? -17.439 7.898 24.247 1.00 94.25 149 THR A N 1
ATOM 1141 C CA . THR A 1 149 ? -16.662 6.666 24.098 1.00 94.25 149 THR A CA 1
ATOM 1142 C C . THR A 1 149 ? -15.207 6.926 24.486 1.00 94.25 149 THR A C 1
ATOM 1144 O O . THR A 1 149 ? -14.455 7.593 23.777 1.00 94.25 149 THR A O 1
ATOM 1147 N N . GLN A 1 150 ? -14.772 6.377 25.622 1.00 92.62 150 GLN A N 1
ATOM 1148 C CA . GLN A 1 150 ? -13.353 6.394 25.984 1.00 92.62 150 GLN A CA 1
ATOM 1149 C C . GLN A 1 150 ? -12.572 5.437 25.078 1.00 92.62 150 GLN A C 1
ATOM 1151 O O . GLN A 1 150 ? -12.985 4.295 24.879 1.00 92.62 150 GLN A O 1
ATOM 1156 N N . THR A 1 151 ? -11.438 5.901 24.552 1.00 95.38 151 THR A N 1
ATOM 1157 C CA . THR A 1 151 ? -10.539 5.116 23.702 1.00 95.38 151 THR A CA 1
ATOM 1158 C C . THR A 1 151 ? -9.077 5.442 24.006 1.00 95.38 151 THR A C 1
ATOM 1160 O O . THR A 1 151 ? -8.741 6.547 24.443 1.00 95.38 151 THR A O 1
ATOM 1163 N N . SER A 1 152 ? -8.196 4.477 23.756 1.00 96.06 152 SER A N 1
ATOM 1164 C CA . SER A 1 152 ? -6.745 4.646 23.805 1.00 96.06 152 SER A CA 1
ATOM 1165 C C . SER A 1 152 ? -6.166 4.272 22.451 1.00 96.06 152 SER A C 1
ATOM 1167 O O . SER A 1 152 ? -6.400 3.168 21.972 1.00 96.06 152 SER A O 1
ATOM 1169 N N . ILE A 1 153 ? -5.406 5.177 21.834 1.00 97.81 153 ILE A N 1
ATOM 1170 C CA . ILE A 1 153 ? -4.877 4.978 20.481 1.00 97.81 153 ILE A CA 1
ATOM 1171 C C . ILE A 1 153 ? -3.358 4.870 20.540 1.00 97.81 153 ILE A C 1
ATOM 1173 O O . ILE A 1 153 ? -2.681 5.764 21.057 1.00 97.81 153 ILE A O 1
ATOM 1177 N N . LYS A 1 154 ? -2.819 3.785 19.983 1.00 98.19 154 LYS A N 1
ATOM 1178 C CA . LYS A 1 154 ? -1.385 3.578 19.778 1.00 98.19 154 LYS A CA 1
ATOM 1179 C C . LYS A 1 154 ? -1.084 3.716 18.299 1.00 98.19 154 LYS A C 1
ATOM 1181 O O . LYS A 1 154 ? -1.516 2.903 17.489 1.00 98.19 154 LYS A O 1
ATOM 1186 N N . TYR A 1 155 ? -0.377 4.786 17.964 1.00 98.50 155 TYR A N 1
ATOM 1187 C CA . TYR A 1 155 ? 0.036 5.074 16.600 1.00 98.50 155 TYR A CA 1
ATOM 1188 C C . TYR A 1 155 ? 1.441 4.526 16.344 1.00 98.50 155 TYR A C 1
ATOM 1190 O O . TYR A 1 155 ? 2.356 4.810 17.119 1.00 98.50 155 TYR A O 1
ATOM 1198 N N . ILE A 1 156 ? 1.602 3.773 15.258 1.00 98.50 156 ILE A N 1
ATOM 1199 C CA . ILE A 1 156 ? 2.875 3.215 14.806 1.00 98.50 156 ILE A CA 1
ATOM 1200 C C . ILE A 1 156 ? 3.144 3.695 13.377 1.00 98.50 156 ILE A C 1
ATOM 1202 O O . ILE A 1 156 ? 2.352 3.458 12.463 1.00 98.50 156 ILE A O 1
ATOM 1206 N N . ASP A 1 157 ? 4.297 4.339 13.196 1.00 98.12 157 ASP A N 1
ATOM 1207 C CA . ASP A 1 157 ? 4.842 4.719 11.892 1.00 98.12 157 ASP A CA 1
ATOM 1208 C C . ASP A 1 157 ? 6.129 3.915 11.611 1.00 98.12 157 ASP A C 1
ATOM 1210 O O . ASP A 1 157 ? 7.228 4.338 11.983 1.00 98.12 157 ASP A O 1
ATOM 1214 N N . PRO A 1 158 ? 6.027 2.735 10.973 1.00 97.62 158 PRO A N 1
ATOM 1215 C CA . PRO A 1 158 ? 7.169 1.902 10.621 1.00 97.62 158 PRO A CA 1
ATOM 12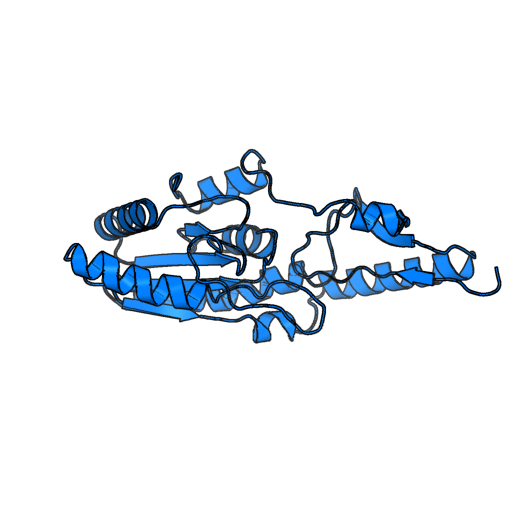16 C C . PRO A 1 158 ? 7.858 2.342 9.319 1.00 97.62 158 PRO A C 1
ATOM 1218 O O . PRO A 1 158 ? 8.668 1.590 8.777 1.00 97.62 158 PRO A O 1
ATOM 1221 N N . SER A 1 159 ? 7.570 3.534 8.782 1.00 95.50 159 SER A N 1
ATOM 1222 C CA . SER A 1 159 ? 7.961 3.914 7.417 1.00 95.50 159 SER A CA 1
ATOM 1223 C C . SER A 1 159 ? 9.446 3.727 7.109 1.00 95.50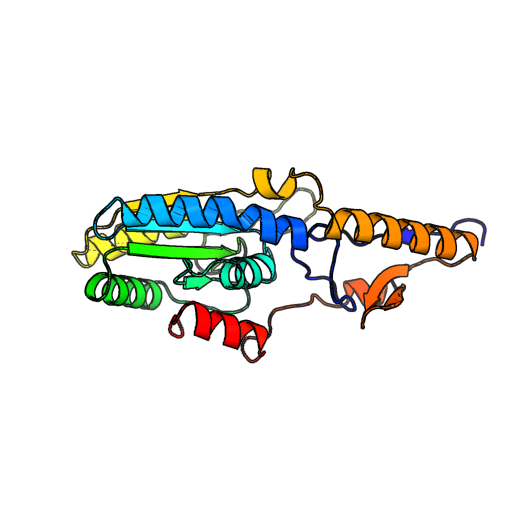 159 SER A C 1
ATOM 1225 O O . SER A 1 159 ? 9.813 3.158 6.076 1.00 95.50 159 SER A O 1
ATOM 1227 N N . TYR A 1 160 ? 10.321 4.178 8.011 1.00 95.19 160 TYR A N 1
ATOM 1228 C CA . TYR A 1 160 ? 11.764 4.033 7.826 1.00 95.19 160 TYR A CA 1
ATOM 1229 C C . TYR A 1 160 ? 12.241 2.602 8.052 1.00 95.19 160 TYR A C 1
ATOM 1231 O O . TYR A 1 160 ? 13.142 2.166 7.343 1.00 95.19 160 TYR A O 1
ATOM 1239 N N . ILE A 1 161 ? 11.616 1.854 8.965 1.00 97.00 161 ILE A N 1
ATOM 1240 C CA . ILE A 1 161 ? 11.923 0.435 9.197 1.00 97.00 161 ILE A CA 1
ATOM 1241 C C . ILE A 1 161 ? 11.653 -0.354 7.912 1.00 97.00 161 ILE A C 1
ATOM 1243 O O . ILE A 1 161 ? 12.515 -1.089 7.444 1.00 97.00 161 ILE A O 1
ATOM 1247 N N . ILE A 1 162 ? 10.501 -0.115 7.285 1.00 97.19 162 ILE A N 1
ATOM 1248 C CA . ILE A 1 162 ? 10.096 -0.775 6.042 1.00 97.19 162 ILE A CA 1
ATOM 1249 C C . ILE A 1 162 ? 11.034 -0.402 4.887 1.00 97.19 162 ILE A C 1
ATOM 1251 O O . ILE A 1 162 ? 11.532 -1.275 4.180 1.00 97.19 162 ILE A O 1
ATOM 1255 N N . ARG A 1 163 ? 11.298 0.895 4.681 1.00 93.19 163 ARG A N 1
ATOM 1256 C CA . ARG A 1 163 ? 12.084 1.374 3.527 1.00 93.19 163 ARG A CA 1
ATOM 1257 C C . ARG A 1 163 ? 13.584 1.107 3.628 1.00 93.19 163 ARG A C 1
ATOM 1259 O O . ARG A 1 163 ? 14.257 1.151 2.602 1.00 93.19 163 ARG A O 1
ATOM 1266 N N . SER A 1 164 ? 14.106 0.912 4.838 1.00 95.69 164 SER A N 1
ATOM 1267 C CA . SER A 1 164 ? 15.526 0.617 5.079 1.00 95.69 164 SER A CA 1
ATOM 1268 C C . SER A 1 164 ? 15.815 -0.874 5.236 1.00 95.69 164 SER A C 1
ATOM 1270 O O . SER A 1 164 ? 16.983 -1.257 5.306 1.00 95.69 164 SER A O 1
ATOM 1272 N N . ALA A 1 165 ? 14.777 -1.713 5.266 1.00 96.19 165 ALA A N 1
ATOM 1273 C CA . ALA A 1 165 ? 14.939 -3.147 5.398 1.00 96.19 165 ALA A CA 1
ATOM 1274 C C . ALA A 1 165 ? 15.713 -3.739 4.205 1.00 96.19 165 ALA A C 1
ATOM 1276 O O . ALA A 1 165 ? 15.508 -3.327 3.056 1.00 96.19 165 ALA A O 1
ATOM 1277 N N . PRO A 1 166 ? 16.584 -4.735 4.449 1.00 97.31 166 PRO A N 1
ATOM 1278 C CA . PRO A 1 166 ? 17.181 -5.503 3.369 1.00 97.31 166 PRO A CA 1
ATOM 1279 C C . PRO A 1 166 ? 16.092 -6.255 2.594 1.00 97.31 166 PRO A C 1
ATOM 1281 O O . PRO A 1 166 ? 15.106 -6.718 3.169 1.00 97.31 166 PRO A O 1
ATOM 1284 N N . ALA A 1 167 ? 16.285 -6.402 1.283 1.00 97.00 167 ALA A N 1
ATOM 1285 C CA . ALA A 1 167 ? 15.357 -7.148 0.442 1.00 97.00 167 ALA A CA 1
ATOM 1286 C C . ALA A 1 167 ? 15.251 -8.611 0.904 1.00 97.00 167 ALA A C 1
ATOM 1288 O O . ALA A 1 167 ? 16.266 -9.277 1.128 1.00 97.00 167 ALA A O 1
ATOM 1289 N N . ASN A 1 168 ? 14.024 -9.127 0.991 1.00 96.50 168 ASN A N 1
ATOM 1290 C CA . ASN A 1 168 ? 13.791 -10.550 1.227 1.00 96.50 168 ASN A CA 1
ATOM 1291 C C . ASN A 1 168 ? 14.252 -11.395 0.015 1.00 96.50 168 ASN A C 1
ATOM 1293 O O . ASN A 1 168 ? 14.625 -10.866 -1.033 1.00 96.50 168 ASN A O 1
ATOM 1297 N N . ALA A 1 169 ? 14.207 -12.726 0.124 1.00 97.69 169 ALA A N 1
ATOM 1298 C CA . ALA A 1 169 ? 14.670 -13.615 -0.949 1.00 97.69 169 ALA A CA 1
ATOM 1299 C C . ALA A 1 169 ? 13.925 -13.410 -2.288 1.00 97.69 169 ALA A C 1
ATOM 1301 O O . ALA A 1 169 ? 14.535 -13.483 -3.359 1.00 97.69 169 ALA A O 1
ATOM 1302 N N . VAL A 1 170 ? 12.621 -13.120 -2.241 1.00 96.25 170 VAL A N 1
ATOM 1303 C CA . VAL A 1 170 ? 11.790 -12.909 -3.438 1.00 96.25 170 VAL A CA 1
ATOM 1304 C C . VAL A 1 170 ? 12.168 -11.605 -4.139 1.00 96.25 170 VAL A C 1
ATOM 1306 O O . VAL A 1 170 ? 12.374 -11.601 -5.350 1.00 96.25 170 VAL A O 1
ATOM 1309 N N . ASP A 1 171 ? 12.316 -10.508 -3.399 1.00 97.31 171 ASP A N 1
ATOM 1310 C CA . ASP A 1 171 ? 12.746 -9.232 -3.973 1.00 97.31 171 ASP A CA 1
ATOM 1311 C C . ASP A 1 171 ? 14.215 -9.255 -4.395 1.00 97.31 171 ASP A C 1
ATOM 1313 O O . ASP A 1 171 ? 14.549 -8.695 -5.433 1.00 97.31 171 ASP A O 1
ATOM 1317 N N . SER A 1 172 ? 15.095 -9.929 -3.652 1.00 97.62 172 SER A N 1
ATOM 1318 C CA . SER A 1 172 ? 16.519 -10.035 -3.993 1.00 97.62 172 SER A CA 1
ATOM 1319 C C . SER A 1 172 ? 16.728 -10.760 -5.328 1.00 97.62 172 SER A C 1
ATOM 1321 O O . SER A 1 172 ? 17.405 -10.250 -6.226 1.00 97.62 172 SER A O 1
ATOM 1323 N N . THR A 1 173 ? 16.060 -11.904 -5.518 1.00 97.25 173 THR A N 1
ATOM 1324 C CA . THR A 1 173 ? 16.070 -12.619 -6.806 1.00 97.25 173 THR A CA 1
ATOM 1325 C C . THR A 1 173 ? 15.424 -11.791 -7.917 1.00 97.25 173 THR A C 1
ATOM 1327 O O . THR A 1 173 ? 15.953 -11.727 -9.028 1.00 97.25 173 THR A O 1
ATOM 1330 N N . PHE A 1 174 ? 14.327 -11.087 -7.623 1.00 97.38 174 PHE A N 1
ATOM 1331 C CA . PHE A 1 174 ? 13.670 -10.211 -8.588 1.00 97.38 174 PHE A CA 1
ATOM 1332 C C . PHE A 1 174 ? 14.565 -9.042 -9.036 1.00 97.38 174 PHE A C 1
ATOM 1334 O O . PHE A 1 174 ? 14.657 -8.779 -10.236 1.00 97.38 174 PHE A O 1
ATOM 1341 N N . CYS A 1 175 ? 15.281 -8.400 -8.108 1.00 97.94 175 CYS A N 1
ATOM 1342 C CA . CYS A 1 175 ? 16.272 -7.359 -8.385 1.00 97.94 175 CYS A CA 1
ATOM 1343 C C . CYS A 1 175 ? 17.379 -7.862 -9.313 1.00 97.94 175 CYS A C 1
ATOM 1345 O O . CYS A 1 175 ? 17.707 -7.188 -10.290 1.00 97.94 175 CYS A O 1
ATOM 1347 N N . PHE A 1 176 ? 17.928 -9.052 -9.042 1.00 97.81 176 PHE A N 1
ATOM 1348 C CA . PHE A 1 176 ? 18.962 -9.648 -9.888 1.00 97.81 176 PHE A CA 1
ATOM 1349 C C . PHE A 1 176 ? 18.467 -9.851 -11.325 1.00 97.81 176 PHE A C 1
ATOM 1351 O O . PHE A 1 176 ? 19.128 -9.440 -12.279 1.00 97.81 176 PHE A O 1
ATOM 1358 N N . MET A 1 177 ? 17.269 -10.416 -11.487 1.00 97.69 177 MET A N 1
ATOM 1359 C CA . MET A 1 177 ? 16.684 -10.664 -12.805 1.00 97.69 177 MET A CA 1
ATOM 1360 C C . MET A 1 177 ? 16.361 -9.361 -13.552 1.00 97.69 177 MET A C 1
ATOM 1362 O O . MET A 1 177 ? 16.618 -9.270 -14.754 1.00 97.69 177 MET A O 1
ATOM 1366 N N . LEU A 1 178 ? 15.849 -8.331 -12.866 1.00 97.75 178 LEU A N 1
ATOM 1367 C CA . LEU A 1 178 ? 15.639 -7.004 -13.460 1.00 97.75 178 LEU A CA 1
ATOM 1368 C C . LEU A 1 178 ? 16.958 -6.398 -13.952 1.00 97.75 178 LEU A C 1
ATOM 1370 O O . LEU A 1 178 ? 17.027 -5.921 -15.085 1.00 97.75 178 LEU A O 1
ATOM 1374 N N . ALA A 1 179 ? 18.005 -6.451 -13.125 1.00 98.06 179 ALA A N 1
ATOM 1375 C CA . ALA A 1 179 ? 19.322 -5.927 -13.466 1.00 98.06 179 ALA A CA 1
ATOM 1376 C C . ALA A 1 179 ? 19.942 -6.672 -14.657 1.00 98.06 179 ALA A C 1
ATOM 1378 O O . ALA A 1 179 ? 20.420 -6.035 -15.595 1.00 98.06 179 ALA A O 1
ATOM 1379 N N . GLN A 1 180 ? 19.873 -8.006 -14.672 1.00 98.25 180 GLN A N 1
ATOM 1380 C CA . GLN A 1 180 ? 20.381 -8.815 -15.780 1.00 98.25 180 GLN A CA 1
ATOM 1381 C C . GLN A 1 180 ? 19.678 -8.472 -17.102 1.00 98.25 180 GLN A C 1
ATOM 1383 O O . GLN A 1 180 ? 20.342 -8.233 -18.111 1.00 98.25 180 GLN A O 1
ATOM 1388 N N . ASN A 1 181 ? 18.343 -8.382 -17.098 1.00 98.38 181 ASN A N 1
ATOM 1389 C CA . ASN A 1 181 ? 17.580 -7.997 -18.289 1.00 98.38 181 ASN A CA 1
ATOM 1390 C C . ASN A 1 181 ? 17.899 -6.561 -18.739 1.00 98.38 181 ASN A C 1
ATOM 1392 O O . ASN A 1 181 ? 17.999 -6.310 -19.939 1.00 98.38 181 ASN A O 1
ATOM 1396 N N . ALA A 1 182 ? 18.121 -5.633 -17.802 1.00 98.31 182 ALA A N 1
ATOM 1397 C CA . ALA A 1 182 ? 18.499 -4.257 -18.123 1.00 98.31 182 ALA A CA 1
ATOM 1398 C C . ALA A 1 182 ? 19.861 -4.195 -18.825 1.00 98.31 182 ALA A C 1
ATOM 1400 O O . ALA A 1 182 ? 19.991 -3.538 -19.860 1.00 98.31 182 ALA A O 1
ATOM 1401 N N . VAL A 1 183 ? 20.851 -4.930 -18.308 1.00 98.19 183 VAL A N 1
ATOM 1402 C CA . VAL A 1 183 ? 22.186 -5.030 -18.914 1.00 98.19 183 VAL A CA 1
ATOM 1403 C C . VAL A 1 183 ? 22.099 -5.657 -20.304 1.00 98.19 183 VAL A C 1
ATOM 1405 O O . VAL A 1 183 ? 22.639 -5.096 -21.254 1.00 98.19 183 VAL A O 1
ATOM 1408 N N . HIS A 1 184 ? 21.374 -6.768 -20.469 1.00 98.06 184 HIS A N 1
ATOM 1409 C CA . HIS A 1 184 ? 21.200 -7.398 -21.782 1.00 98.06 184 HIS A CA 1
ATOM 1410 C C . HIS A 1 184 ? 20.526 -6.460 -22.794 1.00 98.06 184 HIS A C 1
ATOM 1412 O O . HIS A 1 184 ? 20.974 -6.368 -23.937 1.00 98.06 184 HIS A O 1
ATOM 1418 N N . ALA A 1 185 ? 19.486 -5.728 -22.383 1.00 97.50 185 ALA A N 1
ATOM 1419 C CA . ALA A 1 185 ? 18.811 -4.763 -23.244 1.00 97.50 185 ALA A CA 1
ATOM 1420 C C . ALA A 1 185 ? 19.758 -3.634 -23.682 1.00 97.50 185 ALA A C 1
ATOM 1422 O O . ALA A 1 185 ? 19.809 -3.306 -24.870 1.00 97.50 185 ALA A O 1
ATOM 1423 N N . ALA A 1 186 ? 20.535 -3.082 -22.747 1.00 97.25 186 ALA A N 1
ATOM 1424 C CA . ALA A 1 186 ? 21.511 -2.035 -23.033 1.00 97.25 186 ALA A CA 1
ATOM 1425 C C . ALA A 1 186 ? 22.610 -2.523 -23.993 1.00 97.25 186 ALA A C 1
ATOM 1427 O O . ALA A 1 186 ? 22.889 -1.860 -24.992 1.00 97.25 186 ALA A O 1
ATOM 1428 N N . MET A 1 187 ? 23.164 -3.717 -23.754 1.00 96.88 187 MET A N 1
ATOM 1429 C CA . MET A 1 187 ? 24.187 -4.330 -24.615 1.00 96.88 187 MET A CA 1
ATOM 1430 C C . MET A 1 187 ? 23.662 -4.662 -26.018 1.00 96.88 187 MET A C 1
ATOM 1432 O O . MET A 1 187 ? 24.414 -4.609 -26.986 1.00 96.88 187 MET A O 1
ATOM 1436 N N . ALA A 1 188 ? 22.362 -4.937 -26.152 1.00 96.19 188 ALA A N 1
ATOM 1437 C CA . ALA A 1 188 ? 21.689 -5.108 -27.440 1.00 96.19 188 ALA A CA 1
ATOM 1438 C C . ALA A 1 188 ? 21.339 -3.774 -28.137 1.00 96.19 188 ALA A C 1
ATOM 1440 O O . ALA A 1 188 ? 20.612 -3.767 -29.133 1.00 96.19 188 ALA A O 1
ATOM 1441 N N . GLY A 1 189 ? 21.802 -2.635 -27.610 1.00 95.50 189 GLY A N 1
ATOM 1442 C CA . GLY A 1 189 ? 21.574 -1.308 -28.182 1.00 95.50 189 GLY A CA 1
ATOM 1443 C C . GLY A 1 189 ? 20.167 -0.751 -27.951 1.00 95.50 189 GLY A C 1
ATOM 1444 O O . GLY A 1 189 ? 19.776 0.205 -28.619 1.00 95.50 189 GLY A O 1
ATOM 1445 N N . ARG A 1 190 ? 19.376 -1.321 -27.030 1.00 96.19 190 ARG A N 1
ATOM 1446 C CA . ARG A 1 190 ? 18.065 -0.758 -26.664 1.00 96.19 190 ARG A CA 1
ATOM 1447 C C . ARG A 1 190 ? 18.247 0.505 -25.820 1.00 96.19 190 ARG A C 1
ATOM 1449 O O . ARG A 1 190 ? 19.239 0.640 -25.114 1.00 96.19 190 ARG A O 1
ATOM 1456 N N . THR A 1 191 ? 17.302 1.440 -25.887 1.00 97.56 191 THR A N 1
ATOM 1457 C CA . THR A 1 191 ? 17.353 2.717 -25.151 1.00 97.56 191 THR A CA 1
ATOM 1458 C C . THR A 1 191 ? 15.948 3.311 -25.001 1.00 97.56 191 THR A C 1
ATOM 1460 O O . THR A 1 191 ? 15.043 2.931 -25.744 1.00 97.56 191 THR A O 1
ATOM 1463 N N . GLY A 1 192 ? 15.747 4.220 -24.042 1.00 97.19 192 GLY A N 1
ATOM 1464 C CA . GLY A 1 192 ? 14.476 4.927 -23.828 1.00 97.19 192 GLY A CA 1
ATOM 1465 C C . GLY A 1 192 ? 13.370 4.067 -23.206 1.00 97.19 192 GLY A C 1
ATOM 1466 O O . GLY A 1 192 ? 12.183 4.316 -23.421 1.00 97.19 192 GLY A O 1
ATOM 1467 N N . MET A 1 193 ? 13.743 3.035 -22.450 1.00 97.44 193 MET A N 1
ATOM 1468 C CA . MET A 1 193 ? 12.822 2.026 -21.918 1.00 97.44 193 MET A CA 1
ATOM 1469 C C . MET A 1 193 ? 13.166 1.622 -20.484 1.00 97.44 193 MET A C 1
ATOM 1471 O O . MET A 1 193 ? 14.297 1.799 -20.036 1.00 97.44 193 MET A O 1
ATOM 1475 N N . VAL A 1 194 ? 12.187 1.051 -19.787 1.00 97.88 194 VAL A N 1
ATOM 1476 C CA . VAL A 1 194 ? 12.350 0.384 -18.495 1.00 97.88 194 VAL A CA 1
ATOM 1477 C C . VAL A 1 194 ? 12.172 -1.126 -18.633 1.00 97.88 194 VAL A C 1
ATOM 1479 O O . VAL A 1 194 ? 11.456 -1.597 -19.523 1.00 97.88 194 VAL A O 1
ATOM 1482 N N . ILE A 1 195 ? 12.805 -1.882 -17.737 1.00 98.06 195 ILE A N 1
ATOM 1483 C CA . ILE A 1 195 ? 12.515 -3.310 -17.562 1.00 98.06 195 ILE A CA 1
ATOM 1484 C C . ILE A 1 195 ? 11.343 -3.467 -16.599 1.00 98.06 195 ILE A C 1
ATOM 1486 O O . ILE A 1 195 ? 11.331 -2.872 -15.522 1.00 98.06 195 ILE A O 1
ATOM 1490 N N . SER A 1 196 ? 10.372 -4.287 -16.982 1.00 96.56 196 SER A N 1
ATOM 1491 C CA . SER A 1 196 ? 9.171 -4.555 -16.196 1.00 96.56 196 SER A CA 1
ATOM 1492 C C . SER A 1 196 ? 8.822 -6.045 -16.221 1.00 96.56 196 SER A C 1
ATOM 1494 O O . SER A 1 196 ? 9.278 -6.772 -17.103 1.00 96.56 196 SER A O 1
ATOM 1496 N N . LEU A 1 197 ? 8.050 -6.510 -15.237 1.00 96.69 197 LEU A N 1
ATOM 1497 C CA . LEU A 1 197 ? 7.511 -7.866 -15.178 1.00 96.69 197 LEU A CA 1
ATOM 1498 C C . LEU A 1 197 ? 6.019 -7.811 -15.499 1.00 96.69 197 LEU A C 1
ATOM 1500 O O . LEU A 1 197 ? 5.274 -7.209 -14.734 1.00 96.69 197 LEU A O 1
ATOM 1504 N N . LEU A 1 198 ? 5.592 -8.454 -16.582 1.00 95.25 198 LEU A N 1
ATOM 1505 C CA . LEU A 1 198 ? 4.192 -8.502 -17.002 1.00 95.25 198 LEU A CA 1
ATOM 1506 C C . LEU A 1 198 ? 3.830 -9.922 -17.434 1.00 95.25 198 LEU A C 1
ATOM 1508 O O . LEU A 1 198 ? 4.514 -10.510 -18.277 1.00 95.25 198 LEU A O 1
ATOM 1512 N N . ASN A 1 199 ? 2.768 -10.485 -16.862 1.00 94.25 199 ASN A N 1
ATOM 1513 C CA . ASN A 1 199 ? 2.331 -11.863 -17.090 1.00 94.25 199 ASN A CA 1
ATOM 1514 C C . ASN A 1 199 ? 3.481 -12.871 -16.927 1.00 94.25 199 ASN A C 1
ATOM 1516 O O . ASN A 1 199 ? 3.705 -13.737 -17.776 1.00 94.25 199 ASN A O 1
ATOM 1520 N N . SER A 1 200 ? 4.245 -12.728 -15.836 1.00 93.00 200 SER A N 1
ATOM 1521 C CA . SER A 1 200 ? 5.428 -13.555 -15.522 1.00 93.00 200 SER A CA 1
ATOM 1522 C C . SER A 1 200 ? 6.565 -13.493 -16.554 1.00 93.00 200 SER A C 1
ATOM 1524 O O . SER A 1 200 ? 7.436 -14.364 -16.572 1.00 93.00 200 SER A O 1
ATOM 1526 N N . ARG A 1 201 ? 6.591 -12.472 -17.418 1.00 96.25 201 ARG A N 1
ATOM 1527 C CA . ARG A 1 201 ? 7.654 -12.260 -18.409 1.00 96.25 201 ARG A CA 1
ATOM 1528 C C . ARG A 1 201 ? 8.324 -10.912 -18.205 1.00 96.25 201 ARG A C 1
ATOM 1530 O O . ARG A 1 201 ? 7.658 -9.917 -17.935 1.00 96.25 201 ARG A O 1
ATOM 1537 N N . TYR A 1 202 ? 9.643 -10.878 -18.373 1.00 97.00 202 TYR A N 1
ATOM 1538 C CA . TYR A 1 202 ? 10.384 -9.623 -18.407 1.00 97.00 202 TYR A CA 1
ATOM 1539 C C . TYR A 1 202 ? 10.181 -8.960 -19.764 1.00 97.00 202 TYR A C 1
ATOM 1541 O O . TYR A 1 202 ? 10.445 -9.559 -20.807 1.00 97.00 202 TYR A O 1
ATOM 1549 N N . VAL A 1 203 ? 9.676 -7.733 -19.742 1.00 97.19 203 VAL A N 1
ATOM 1550 C CA . VAL A 1 203 ? 9.313 -6.969 -20.932 1.00 97.19 203 VAL A CA 1
ATOM 1551 C C . VAL A 1 203 ? 10.006 -5.615 -20.938 1.00 97.19 203 VAL A C 1
ATOM 1553 O O . VAL A 1 203 ? 10.426 -5.084 -19.908 1.00 97.19 203 VAL A O 1
ATOM 1556 N N . HIS A 1 204 ? 10.129 -5.063 -22.138 1.00 97.69 204 HIS A N 1
ATOM 1557 C CA . HIS A 1 204 ? 10.679 -3.742 -22.386 1.00 97.69 204 HIS A CA 1
ATOM 1558 C C . HIS A 1 204 ? 9.526 -2.759 -22.561 1.00 97.69 204 HIS A C 1
ATOM 1560 O O . HIS A 1 204 ? 8.765 -2.878 -23.521 1.00 97.69 204 HIS A O 1
ATOM 1566 N N . VAL A 1 205 ? 9.402 -1.785 -21.663 1.00 97.44 205 VAL A N 1
ATOM 1567 C CA . VAL A 1 205 ? 8.328 -0.784 -21.725 1.00 97.44 205 VAL A CA 1
ATOM 1568 C C . VAL A 1 205 ? 8.949 0.579 -22.015 1.00 97.44 205 VAL A C 1
ATOM 1570 O O . VAL A 1 205 ? 9.835 0.997 -21.270 1.00 97.44 205 VAL A O 1
ATOM 1573 N N . PRO A 1 206 ? 8.533 1.302 -23.069 1.00 97.69 206 PRO A N 1
ATOM 1574 C CA . PRO A 1 206 ? 9.000 2.667 -23.297 1.00 97.69 206 PRO A CA 1
ATOM 1575 C C . PRO A 1 206 ? 8.758 3.543 -22.064 1.00 97.69 206 PRO A C 1
ATOM 1577 O O . PRO A 1 206 ? 7.672 3.486 -21.486 1.00 97.69 206 PRO A O 1
ATOM 1580 N N . ILE A 1 207 ? 9.729 4.382 -21.681 1.00 97.06 207 ILE A N 1
ATOM 1581 C CA . ILE A 1 207 ? 9.612 5.235 -20.480 1.00 97.06 207 ILE A CA 1
ATOM 1582 C C . ILE A 1 207 ? 8.329 6.071 -20.539 1.00 97.06 207 ILE A C 1
ATOM 1584 O O . ILE A 1 207 ? 7.564 6.073 -19.582 1.00 97.06 207 ILE A O 1
ATOM 1588 N N . ALA A 1 208 ? 8.041 6.675 -21.697 1.00 96.25 208 ALA A N 1
ATOM 1589 C CA . ALA A 1 208 ? 6.840 7.482 -21.910 1.00 96.25 208 ALA A CA 1
ATOM 1590 C C . ALA A 1 208 ? 5.530 6.720 -21.636 1.00 96.25 208 ALA A C 1
ATOM 1592 O O . ALA A 1 208 ? 4.569 7.318 -21.168 1.00 96.25 208 ALA A O 1
ATOM 1593 N N . LYS A 1 209 ? 5.495 5.406 -21.900 1.00 95.75 209 LYS A N 1
ATOM 1594 C CA . LYS A 1 209 ? 4.338 4.552 -21.600 1.00 95.75 209 LYS A CA 1
ATOM 1595 C C . LYS A 1 209 ? 4.299 4.123 -20.139 1.00 95.75 209 LYS A C 1
ATOM 1597 O O . LYS A 1 209 ? 3.229 4.121 -19.542 1.00 95.75 209 LYS A O 1
ATOM 1602 N N . ALA A 1 210 ? 5.447 3.823 -19.537 1.00 94.38 210 ALA A N 1
ATOM 1603 C CA . ALA A 1 210 ? 5.525 3.480 -18.117 1.00 94.38 210 ALA A CA 1
ATOM 1604 C C . ALA A 1 210 ? 5.108 4.642 -17.191 1.00 94.38 210 ALA A C 1
ATOM 1606 O O . ALA A 1 210 ? 4.648 4.395 -16.080 1.00 94.38 210 ALA A O 1
ATOM 1607 N N . THR A 1 211 ? 5.255 5.892 -17.645 1.00 93.88 211 THR A N 1
ATOM 1608 C CA . THR A 1 211 ? 4.909 7.108 -16.887 1.00 93.88 211 THR A CA 1
ATOM 1609 C C . THR A 1 211 ? 3.583 7.754 -17.305 1.00 93.88 211 THR A C 1
ATOM 1611 O O . THR A 1 211 ? 3.271 8.836 -16.819 1.00 93.88 211 THR A O 1
ATOM 1614 N N . GLU A 1 212 ? 2.827 7.145 -18.223 1.00 94.56 212 GLU A N 1
ATOM 1615 C CA . GLU A 1 212 ? 1.572 7.705 -18.762 1.00 94.56 212 GLU A CA 1
ATOM 1616 C C . GLU A 1 212 ? 0.452 7.728 -17.712 1.00 94.56 212 GLU A C 1
ATOM 1618 O O . GLU A 1 212 ? -0.348 8.657 -17.665 1.00 94.56 212 GLU A O 1
ATOM 1623 N N . ALA A 1 213 ? 0.423 6.716 -16.847 1.00 92.75 213 ALA A N 1
ATOM 1624 C CA . ALA A 1 213 ? -0.553 6.565 -15.780 1.00 92.75 213 ALA A CA 1
ATOM 1625 C C . ALA A 1 213 ? 0.080 5.856 -14.578 1.00 92.75 213 ALA A C 1
ATOM 1627 O O . ALA A 1 213 ? 1.188 5.318 -14.661 1.00 92.75 213 ALA A O 1
ATOM 1628 N N . ARG A 1 214 ? -0.643 5.836 -13.458 1.00 92.50 214 ARG A N 1
ATOM 1629 C CA . ARG A 1 214 ? -0.312 5.008 -12.293 1.00 92.50 214 ARG A CA 1
ATOM 1630 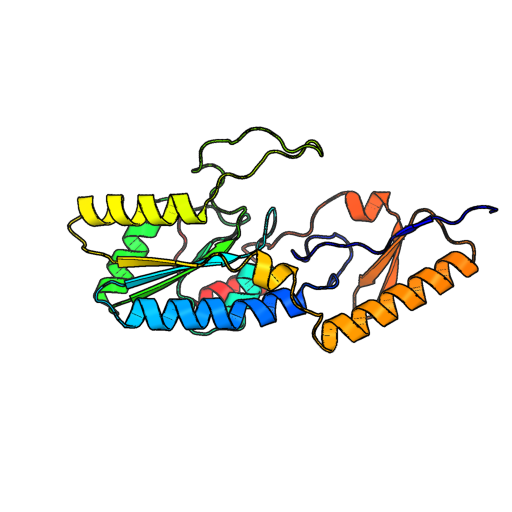C C . ARG A 1 214 ? -1.257 3.821 -12.230 1.00 92.50 214 ARG A C 1
ATOM 1632 O O . ARG A 1 214 ? -2.425 3.936 -12.592 1.00 92.50 214 ARG A O 1
ATOM 1639 N N . LYS A 1 215 ? -0.743 2.691 -11.758 1.00 95.44 215 LYS A N 1
ATOM 1640 C CA . LYS A 1 215 ? -1.564 1.551 -11.364 1.00 95.44 215 LYS A CA 1
ATOM 1641 C C . LYS A 1 215 ? -2.195 1.878 -10.009 1.00 95.44 215 LYS A C 1
ATOM 1643 O O . LYS A 1 215 ? -1.480 2.260 -9.087 1.00 95.44 215 LYS A O 1
ATOM 1648 N N . LEU A 1 216 ? -3.512 1.738 -9.916 1.00 97.00 216 LEU A N 1
ATOM 1649 C CA . LEU A 1 216 ? -4.312 1.990 -8.716 1.00 97.00 216 LEU A CA 1
ATOM 1650 C C . LEU A 1 216 ? -5.097 0.726 -8.358 1.00 97.00 216 LEU A C 1
ATOM 1652 O O . LEU A 1 216 ? -5.323 -0.122 -9.226 1.00 97.00 216 LEU A O 1
ATOM 1656 N N . ILE A 1 217 ? -5.508 0.600 -7.098 1.00 97.38 217 ILE A N 1
ATOM 1657 C CA . ILE A 1 217 ? -6.517 -0.388 -6.713 1.00 97.38 217 ILE A CA 1
ATOM 1658 C C . ILE A 1 217 ? -7.847 0.018 -7.348 1.00 97.38 217 ILE A C 1
ATOM 1660 O O . ILE A 1 217 ? -8.294 1.151 -7.203 1.00 97.38 217 ILE A O 1
ATOM 1664 N N . ASP A 1 218 ? -8.490 -0.922 -8.033 1.00 97.00 218 ASP A N 1
ATOM 1665 C CA . ASP A 1 218 ? -9.891 -0.786 -8.420 1.00 97.00 218 ASP A CA 1
ATOM 1666 C C . ASP A 1 218 ? -10.767 -1.240 -7.233 1.00 97.00 218 ASP A C 1
ATOM 1668 O O . ASP A 1 218 ? -10.648 -2.404 -6.822 1.00 97.00 218 ASP A O 1
ATOM 1672 N N . PRO A 1 219 ? -11.623 -0.366 -6.661 1.00 96.25 219 PRO A N 1
ATOM 1673 C CA . PRO A 1 219 ? -12.528 -0.719 -5.563 1.00 96.25 219 PRO A CA 1
ATOM 1674 C C . PRO A 1 219 ? -13.516 -1.848 -5.894 1.00 96.25 219 PRO A C 1
ATOM 1676 O O . PRO A 1 219 ? -14.104 -2.421 -4.984 1.00 96.25 219 PRO A O 1
ATOM 1679 N N . HIS A 1 220 ? -13.689 -2.192 -7.172 1.00 96.12 220 HIS A N 1
ATOM 1680 C CA . HIS A 1 220 ? -14.519 -3.312 -7.626 1.00 96.12 220 HIS A CA 1
ATOM 1681 C C . HIS A 1 220 ? -13.696 -4.538 -8.054 1.00 96.12 220 HIS A C 1
ATOM 1683 O O . HIS A 1 220 ? -14.222 -5.465 -8.667 1.00 96.12 220 HIS A O 1
ATOM 1689 N N . SER A 1 221 ? -12.391 -4.556 -7.767 1.00 96.75 221 SER A N 1
ATOM 1690 C CA . SER A 1 221 ? -11.536 -5.708 -8.060 1.00 96.75 221 SER A CA 1
ATOM 1691 C C . SER A 1 221 ? -11.604 -6.780 -6.977 1.00 96.75 221 SER A C 1
ATOM 1693 O O . SER A 1 221 ? -11.737 -6.482 -5.790 1.00 96.75 221 SER A O 1
ATOM 1695 N N . ALA A 1 222 ? -11.334 -8.026 -7.375 1.00 97.50 222 ALA A N 1
ATOM 1696 C CA . ALA A 1 222 ? -11.205 -9.162 -6.459 1.00 97.50 222 ALA A CA 1
ATOM 1697 C C . ALA A 1 222 ? -10.175 -8.931 -5.334 1.00 97.50 222 ALA A C 1
ATOM 1699 O O . ALA A 1 222 ? -10.301 -9.495 -4.248 1.00 97.50 222 ALA A O 1
ATOM 1700 N N . LEU A 1 223 ? -9.148 -8.102 -5.576 1.00 96.75 223 LEU A N 1
ATOM 1701 C CA . LEU A 1 223 ? -8.185 -7.719 -4.543 1.00 96.75 223 LEU A CA 1
ATOM 1702 C C . LEU A 1 223 ? -8.873 -6.945 -3.416 1.00 96.75 223 LEU A C 1
ATOM 1704 O O . LEU A 1 223 ? -8.661 -7.266 -2.249 1.00 96.75 223 LEU A O 1
ATOM 1708 N N . TRP A 1 224 ? -9.662 -5.925 -3.758 1.00 97.62 224 TRP A N 1
ATOM 1709 C CA . TRP A 1 224 ? -10.336 -5.105 -2.757 1.00 97.62 224 TRP A CA 1
ATOM 1710 C C . TRP A 1 224 ? -11.483 -5.861 -2.090 1.00 97.62 224 TRP A C 1
ATOM 1712 O O . TRP A 1 224 ? -11.595 -5.809 -0.870 1.00 97.62 224 TRP A O 1
ATOM 1722 N N . GLU A 1 225 ? -12.248 -6.654 -2.845 1.00 97.50 225 GLU A N 1
ATOM 1723 C CA . GLU A 1 225 ? -13.251 -7.569 -2.277 1.00 97.50 225 GLU A CA 1
ATOM 1724 C C . GLU A 1 225 ? -12.629 -8.497 -1.224 1.00 97.50 225 GLU A C 1
ATOM 1726 O O . GLU A 1 225 ? -13.128 -8.581 -0.107 1.00 97.50 225 GLU A O 1
ATOM 1731 N N . SER A 1 226 ? -11.466 -9.093 -1.517 1.00 97.69 226 SER A N 1
ATOM 1732 C CA . SER A 1 226 ? -10.749 -9.9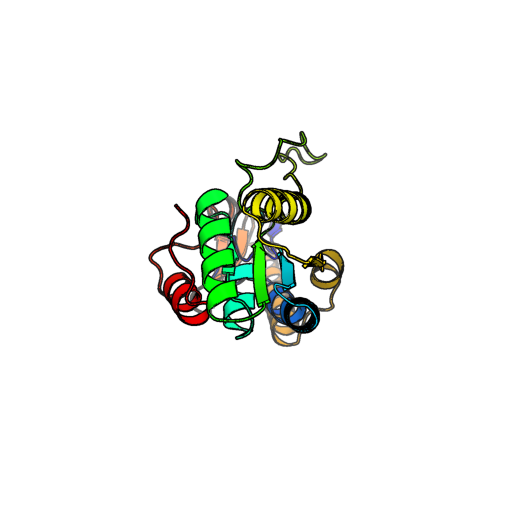31 -0.545 1.00 97.69 226 SER A CA 1
ATOM 1733 C C . SER A 1 226 ? -10.348 -9.154 0.714 1.00 97.69 226 SER A C 1
ATOM 1735 O O . SER A 1 226 ? -10.335 -9.716 1.809 1.00 97.69 226 SER A O 1
ATOM 1737 N N . VAL A 1 227 ? -9.990 -7.869 0.582 1.00 97.81 227 VAL A N 1
ATOM 1738 C CA . VAL A 1 227 ? -9.677 -7.011 1.737 1.00 97.81 227 VAL A CA 1
ATOM 1739 C C . VAL A 1 227 ? -10.930 -6.785 2.575 1.00 97.81 227 VAL A C 1
ATOM 1741 O O . VAL A 1 227 ? -10.858 -6.941 3.792 1.00 97.81 227 VAL A O 1
ATOM 1744 N N . LEU A 1 228 ? -12.062 -6.461 1.944 1.00 97.12 228 LEU A N 1
ATOM 1745 C CA . LEU A 1 228 ? -13.341 -6.255 2.626 1.00 97.12 228 LEU A CA 1
ATOM 1746 C C . LEU A 1 228 ? -13.815 -7.528 3.339 1.00 97.12 228 LEU A C 1
ATOM 1748 O O . LEU A 1 228 ? -14.241 -7.450 4.490 1.00 97.12 228 LEU A O 1
ATOM 1752 N N . ASP A 1 229 ? -13.670 -8.693 2.708 1.00 96.44 229 ASP A N 1
ATOM 1753 C CA . ASP A 1 229 ? -14.003 -9.987 3.309 1.00 96.44 229 ASP A CA 1
ATOM 1754 C C . ASP A 1 229 ? -13.099 -10.311 4.508 1.00 96.44 229 ASP A C 1
ATOM 1756 O O . ASP A 1 229 ? -13.573 -10.796 5.538 1.00 96.44 229 ASP A O 1
ATOM 1760 N N . ASN A 1 230 ? -11.798 -10.017 4.403 1.00 96.06 230 ASN A N 1
ATOM 1761 C CA . ASN A 1 230 ? -10.836 -10.259 5.477 1.00 96.06 230 ASN A CA 1
ATOM 1762 C C . ASN A 1 230 ? -11.057 -9.330 6.682 1.00 96.06 230 ASN A C 1
ATOM 1764 O O . ASN A 1 230 ? -10.963 -9.772 7.827 1.00 96.06 230 ASN A O 1
ATOM 1768 N N . THR A 1 231 ? -11.348 -8.047 6.450 1.00 96.94 231 THR A N 1
ATOM 1769 C CA . THR A 1 231 ? -11.534 -7.069 7.535 1.00 96.94 231 THR A CA 1
ATOM 1770 C C . THR A 1 231 ? -12.958 -7.061 8.089 1.00 96.94 231 THR A C 1
ATOM 1772 O O . THR A 1 231 ? -13.165 -6.714 9.257 1.00 96.94 231 THR A O 1
ATOM 1775 N N . GLY A 1 232 ? -13.946 -7.427 7.269 1.00 95.25 232 GLY A N 1
ATOM 1776 C CA . GLY A 1 232 ? -15.368 -7.251 7.554 1.00 95.25 232 GLY A CA 1
ATOM 1777 C C . GLY A 1 232 ? -15.773 -5.779 7.706 1.00 95.25 232 GLY A C 1
ATOM 1778 O O . GLY A 1 232 ? -16.745 -5.490 8.412 1.00 95.25 232 GLY A O 1
ATOM 1779 N N . GLN A 1 233 ? -14.998 -4.847 7.134 1.00 95.75 233 GLN A N 1
ATOM 1780 C CA . GLN A 1 233 ? -15.264 -3.411 7.236 1.00 95.75 233 GLN A CA 1
ATOM 1781 C C . GLN A 1 233 ? -16.449 -2.993 6.344 1.00 95.75 233 GLN A C 1
ATOM 1783 O O . GLN A 1 233 ? -16.598 -3.522 5.242 1.00 95.75 233 GLN A O 1
ATOM 1788 N N . PRO A 1 234 ? -17.284 -2.033 6.778 1.00 95.06 234 PRO A N 1
ATOM 1789 C CA . PRO A 1 234 ? -18.332 -1.466 5.938 1.00 95.06 234 PRO A CA 1
ATOM 1790 C C . PRO A 1 234 ? -17.753 -0.454 4.938 1.00 95.06 234 PRO A C 1
ATOM 1792 O O . PRO A 1 234 ? -16.610 -0.005 5.067 1.00 95.06 234 PRO A O 1
ATOM 1795 N N . GLU A 1 235 ? -18.577 -0.022 3.984 1.00 91.31 235 GLU A N 1
ATOM 1796 C CA . GLU A 1 235 ? -18.309 1.212 3.243 1.00 91.31 235 GLU A CA 1
ATOM 1797 C C . GLU A 1 235 ? -18.325 2.416 4.199 1.00 91.31 235 GLU A C 1
ATOM 1799 O O . GLU A 1 235 ? -19.173 2.511 5.092 1.00 91.31 235 GLU A O 1
ATOM 1804 N N . LEU A 1 236 ? -17.368 3.334 4.025 1.00 90.00 236 LEU A N 1
ATOM 1805 C CA . LEU A 1 236 ? -17.181 4.494 4.908 1.00 90.00 236 LEU A CA 1
ATOM 1806 C C . LEU A 1 236 ? -17.567 5.837 4.268 1.00 90.00 236 LEU A C 1
ATOM 1808 O O . LEU A 1 236 ? -17.240 6.897 4.815 1.00 90.00 236 LEU A O 1
ATOM 1812 N N . THR A 1 237 ? -18.250 5.797 3.127 1.00 83.94 237 THR A N 1
ATOM 1813 C CA . THR A 1 237 ? -18.792 6.967 2.420 1.00 83.94 237 THR A CA 1
ATOM 1814 C C . THR A 1 237 ? -20.213 7.313 2.842 1.00 83.94 237 THR A C 1
ATOM 1816 O O . THR A 1 237 ? -20.968 6.405 3.264 1.00 83.94 237 THR A O 1
#

Secondary structure (DSSP, 8-state):
-----EE----SS--BTT-S--TTHHHHHHHHHHHHHHHHHHHHTSTTEEEEEEES-SS--HHHHHHHHT-TT--EEE-TTS---HHHHHHHHHHHHHHSSEEEEEEETTTTTTTSPP--B-TTSPBPPP-HHHHHHHHHHHHHHHTT---EEEEE--HHHHHHSPP-HHHHHHHHHHHHHHHHHHHTT--SEEEEEETTEEEEEEHHHHTS-B----TTSHHHHHHHHHH-PPP--